Protein AF-A0A9Q5F214-F1 (afdb_monomer)

Organism: Rhodococcus hoagii (NCBI:txid43767)

Mean predicted aligned error: 9.35 Å

Solvent-accessible surface area (backbone atoms only — not comparable to full-atom values): 10551 Å² total; per-residue (Å²): 143,78,84,83,79,77,79,77,80,77,78,76,91,77,76,81,80,79,71,82,76,80,67,42,79,47,77,37,57,41,80,50,64,66,48,72,49,77,41,58,62,77,42,97,74,20,36,33,37,41,36,48,85,52,36,35,41,34,26,58,40,12,58,19,35,40,36,54,39,32,49,57,42,64,41,58,79,42,48,70,79,35,37,63,68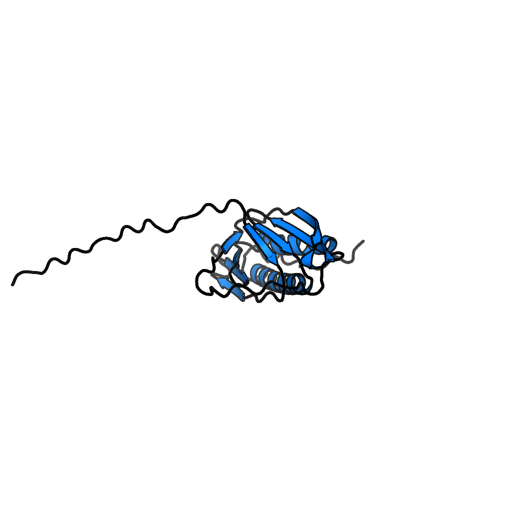,49,89,69,79,79,77,75,85,67,84,86,74,74,78,70,47,78,44,75,35,79,55,59,58,65,68,49,73,44,69,48,72,47,78,33,80,92,74,73,41,76,48,32,30,26,36,41,38,40,82,58,38,31,38,38,36,38,14,47,43,10,46,54,33,42,52,53,46,38,51,50,44,30,54,49,22,28,73,27,28,87,58,3,81,82,44,63,71,63,65,73,58,75,74,95,75,130

Secondary structure (DSSP, 8-state):
---------------------S-EEEEE-S---EEEEEESTTSTT-EEEEEETTEEEEESSHHHHHHHHHHHHHHGGGGTT-BSS--PPPPPS-TT--PPEEEEE-S---EEEEEEEEEETTTTEEEEEEEEEETTEEEEE-BHHHHHHHHHHHHHHHHHHHHHSTTGGGG-S-TTS--S--

Radius of gyration: 20.83 Å; Cα contacts (8 Å, |Δi|>4): 333; chains: 1; bounding box: 57×76×46 Å

pLDDT: mean 83.38, std 20.32, range [32.59, 98.31]

Nearest PDB structures (foldseek):
  4mws-assembly1_B  TM=4.593E-01  e=9.218E-01  Homo sapiens
  1ivy-assembly1_B  TM=4.677E-01  e=1.494E+00  Homo sapiens
  6vhh-assembly1_A  TM=2.994E-01  e=3.509E-01  Homo sapiens
  7bam-assembly1_B  TM=2.328E-01  e=3.083E+00  Homo sapiens
  8dqx-assembly1_E  TM=3.381E-01  e=7.178E+00  Saccharomyces cerevisiae

Structure (mmCIF, N/CA/C/O backbone):
data_AF-A0A9Q5F214-F1
#
_entry.id   AF-A0A9Q5F214-F1
#
loop_
_atom_site.group_PDB
_atom_site.id
_atom_site.type_symbol
_atom_site.label_atom_id
_atom_site.label_alt_id
_atom_site.label_comp_id
_atom_site.label_asym_id
_atom_site.label_entity_id
_atom_site.label_seq_id
_atom_site.pdbx_PDB_ins_code
_atom_site.Cartn_x
_atom_site.Cartn_y
_atom_site.Cartn_z
_atom_site.occupancy
_atom_site.B_iso_or_equiv
_atom_site.auth_seq_id
_atom_site.auth_comp_id
_atom_site.auth_asym_id
_atom_site.auth_atom_id
_atom_site.pdbx_PDB_model_num
ATOM 1 N N . MET A 1 1 ? -39.202 52.346 -4.986 1.00 43.00 1 MET A N 1
ATOM 2 C CA . MET A 1 1 ? -38.926 51.276 -4.012 1.00 43.00 1 MET A CA 1
ATOM 3 C C . MET A 1 1 ? -39.510 50.021 -4.618 1.00 43.00 1 MET A C 1
ATOM 5 O O . MET A 1 1 ? -40.712 49.830 -4.532 1.00 43.00 1 MET A O 1
ATOM 9 N N . ASP A 1 2 ? -38.688 49.303 -5.377 1.00 35.75 2 ASP A N 1
ATOM 10 C CA . ASP A 1 2 ? -39.079 48.112 -6.130 1.00 35.75 2 ASP A CA 1
ATOM 11 C C . ASP A 1 2 ? -37.864 47.173 -6.113 1.00 35.75 2 ASP A C 1
ATOM 13 O O . ASP A 1 2 ? -36.759 47.577 -6.489 1.00 35.75 2 ASP A O 1
ATOM 17 N N . GLU A 1 3 ? -38.029 46.002 -5.503 1.00 36.97 3 GLU A N 1
ATOM 18 C CA . GLU A 1 3 ? -36.957 45.059 -5.184 1.00 36.97 3 GLU A CA 1
ATOM 19 C C . GLU A 1 3 ? -36.461 44.350 -6.448 1.00 36.97 3 GLU A C 1
ATOM 21 O O . GLU A 1 3 ? -37.201 43.658 -7.148 1.00 36.97 3 GLU A O 1
ATOM 26 N N . ALA A 1 4 ? -35.159 44.475 -6.713 1.00 41.12 4 ALA A N 1
ATOM 27 C CA . ALA A 1 4 ? -34.471 43.741 -7.761 1.00 41.12 4 ALA A CA 1
ATOM 28 C C . ALA A 1 4 ? -34.495 42.231 -7.465 1.00 41.12 4 ALA A C 1
ATOM 30 O O . ALA A 1 4 ? -33.708 41.702 -6.674 1.00 41.12 4 ALA A O 1
ATOM 31 N N . ARG A 1 5 ? -35.397 41.516 -8.141 1.00 37.44 5 ARG A N 1
ATOM 32 C CA . ARG A 1 5 ? -35.467 40.054 -8.146 1.00 37.44 5 ARG A CA 1
ATOM 33 C C . ARG A 1 5 ? -34.243 39.492 -8.874 1.00 37.44 5 ARG A C 1
ATOM 35 O O . ARG A 1 5 ? -34.235 39.343 -10.091 1.00 37.44 5 ARG A O 1
ATOM 42 N N . THR A 1 6 ? -33.195 39.182 -8.114 1.00 41.16 6 THR A N 1
ATOM 43 C CA . THR A 1 6 ? -32.031 38.427 -8.596 1.00 41.16 6 THR A CA 1
ATOM 44 C C . THR A 1 6 ? -32.480 37.026 -9.010 1.00 41.16 6 THR A C 1
ATOM 46 O O . THR A 1 6 ? -32.733 36.161 -8.169 1.00 41.16 6 THR A O 1
ATOM 49 N N . THR A 1 7 ? -32.578 36.786 -10.315 1.00 37.75 7 THR A N 1
ATOM 50 C CA . THR A 1 7 ? -32.736 35.444 -10.880 1.00 37.75 7 THR A CA 1
ATOM 51 C C . THR A 1 7 ? -31.447 34.664 -10.629 1.00 37.75 7 THR A C 1
ATOM 53 O O . THR A 1 7 ? -30.469 34.788 -11.361 1.00 37.75 7 THR A O 1
ATOM 56 N N . ARG A 1 8 ? -31.421 33.865 -9.557 1.00 33.59 8 ARG A N 1
ATOM 57 C CA . ARG A 1 8 ? -30.39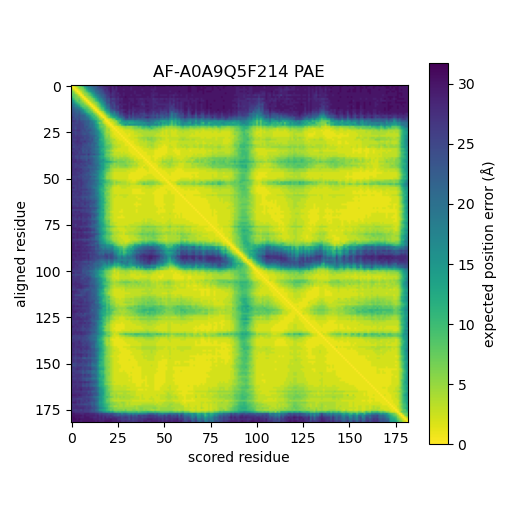4 32.838 -9.350 1.00 33.59 8 ARG A CA 1
ATOM 58 C C . ARG A 1 8 ? -30.612 31.747 -10.396 1.00 33.59 8 ARG A C 1
ATOM 60 O O . ARG A 1 8 ? -31.482 30.896 -10.227 1.00 33.59 8 ARG A O 1
ATOM 67 N N . THR A 1 9 ? -29.817 31.759 -11.461 1.00 35.31 9 THR A N 1
ATOM 68 C CA . THR A 1 9 ? -29.644 30.586 -12.320 1.00 35.31 9 THR A CA 1
ATOM 69 C C . THR A 1 9 ? -29.059 29.479 -11.453 1.00 35.31 9 THR A C 1
ATOM 71 O O . THR A 1 9 ? -27.897 29.527 -11.050 1.00 35.31 9 THR A O 1
ATOM 74 N N . ARG A 1 10 ? -29.902 28.513 -11.089 1.00 32.59 10 ARG A N 1
ATOM 75 C CA . ARG A 1 10 ? -29.489 27.275 -10.438 1.00 32.59 10 ARG A CA 1
ATOM 76 C C . ARG A 1 10 ? -28.636 26.535 -11.466 1.00 32.59 10 ARG A C 1
ATOM 78 O O . ARG A 1 10 ? -29.163 26.025 -12.446 1.00 32.59 10 ARG A O 1
ATOM 85 N N . ALA A 1 11 ? -27.318 26.566 -11.296 1.00 39.12 11 ALA A N 1
ATOM 86 C CA . ALA A 1 11 ? -26.448 25.637 -11.994 1.00 39.12 11 ALA A CA 1
ATOM 87 C C . ALA A 1 11 ? -26.813 24.248 -11.467 1.00 39.12 11 ALA A C 1
ATOM 89 O O . ALA A 1 11 ? -26.468 23.895 -10.337 1.00 39.12 11 ALA A O 1
ATOM 90 N N . ASP A 1 12 ? -27.607 23.518 -12.244 1.00 36.72 12 ASP A N 1
ATOM 91 C CA . ASP A 1 12 ? -27.860 22.109 -12.011 1.00 36.72 12 ASP A CA 1
ATOM 92 C C . ASP A 1 12 ? -26.505 21.397 -11.971 1.00 36.72 12 ASP A C 1
ATOM 94 O O . ASP A 1 12 ? -25.779 21.300 -12.959 1.00 36.72 12 ASP A O 1
ATOM 98 N N . LEU A 1 13 ? -26.147 20.960 -10.764 1.00 41.34 13 LEU A N 1
ATOM 99 C CA . LEU A 1 13 ? -25.000 20.124 -10.437 1.00 41.34 13 LEU A CA 1
ATOM 100 C C . LEU A 1 13 ? -25.204 18.733 -11.051 1.00 41.34 13 LEU A C 1
ATOM 102 O O . LEU A 1 13 ? -25.453 17.761 -10.346 1.00 41.34 13 LEU A O 1
ATOM 106 N N . ILE A 1 14 ? -25.108 18.626 -12.372 1.00 45.62 14 ILE A N 1
ATOM 107 C CA . ILE A 1 14 ? -24.978 17.347 -13.067 1.00 45.62 14 ILE A CA 1
ATOM 108 C C . ILE A 1 14 ? -23.778 17.474 -13.994 1.00 45.62 14 ILE A C 1
ATOM 110 O O . ILE A 1 14 ? -23.861 18.002 -15.097 1.00 45.62 14 ILE A O 1
ATOM 114 N N . GLY A 1 15 ? -22.630 17.022 -13.497 1.00 38.88 15 GLY A N 1
ATOM 115 C CA . GLY A 1 15 ? -21.389 17.075 -14.258 1.00 38.88 15 GLY A CA 1
ATOM 116 C C . GLY A 1 15 ? -20.152 16.510 -13.571 1.00 38.88 15 GLY A C 1
ATOM 117 O O . GLY A 1 15 ? -19.073 16.622 -14.135 1.00 38.88 15 GLY A O 1
ATOM 118 N N . HIS A 1 16 ? -20.256 15.871 -12.401 1.00 46.47 16 HIS A N 1
ATOM 119 C CA . HIS A 1 16 ? -19.227 14.900 -12.034 1.00 46.47 16 HIS A CA 1
ATOM 120 C C . HIS A 1 16 ? -19.575 13.634 -12.797 1.00 46.47 16 HIS A C 1
ATOM 122 O O . HIS A 1 16 ? -20.442 12.870 -12.375 1.00 46.47 16 HIS A O 1
ATOM 128 N N . GLN A 1 17 ? -18.959 13.448 -13.963 1.00 37.34 17 GLN A N 1
ATOM 129 C CA . GLN A 1 17 ? -18.961 12.146 -14.605 1.00 37.34 17 GLN A CA 1
ATOM 130 C C . GLN A 1 17 ? -18.344 11.161 -13.608 1.00 37.34 17 GLN A C 1
ATOM 132 O O . GLN A 1 17 ? -17.128 11.092 -13.451 1.00 37.34 17 GLN A O 1
ATOM 137 N N . SER A 1 18 ? -19.194 10.425 -12.893 1.00 50.41 18 SER A N 1
ATOM 138 C CA . SER A 1 18 ? -18.790 9.201 -12.221 1.00 50.41 18 SER A CA 1
ATOM 139 C C . SER A 1 18 ? -18.508 8.205 -13.336 1.00 50.41 18 SER A C 1
ATOM 141 O O . SER A 1 18 ? -19.381 7.468 -13.789 1.00 50.41 18 SER A O 1
ATOM 143 N N . GLY A 1 19 ? -17.297 8.279 -13.883 1.00 51.84 19 GLY A N 1
ATOM 144 C CA . GLY A 1 19 ? -16.785 7.215 -14.720 1.00 51.84 19 GLY A CA 1
ATOM 145 C C . GLY A 1 19 ? -16.748 5.955 -13.867 1.00 51.84 19 GLY A C 1
ATOM 146 O O . GLY A 1 19 ? -16.148 5.951 -12.791 1.00 51.84 19 GLY A O 1
ATOM 147 N N . ILE A 1 20 ? -17.402 4.891 -14.323 1.00 58.94 20 ILE A N 1
ATOM 148 C CA . ILE A 1 20 ? -17.217 3.580 -13.709 1.00 58.94 20 ILE A CA 1
ATOM 149 C C . ILE A 1 20 ? -15.831 3.111 -14.137 1.00 58.94 20 ILE A C 1
ATOM 151 O O . ILE A 1 20 ? -15.618 2.729 -15.286 1.00 58.94 20 ILE A O 1
ATOM 155 N N . VAL A 1 21 ? -14.871 3.165 -13.218 1.00 60.53 21 VAL A N 1
ATOM 156 C CA . VAL A 1 21 ? -13.546 2.599 -13.455 1.00 60.53 21 VAL A CA 1
ATOM 157 C C . VAL A 1 21 ? -13.638 1.093 -13.250 1.00 60.53 21 VAL A C 1
ATOM 159 O O . VAL A 1 21 ? -13.680 0.608 -12.123 1.00 60.53 21 VAL A O 1
ATOM 162 N N . THR A 1 22 ? -13.709 0.344 -14.350 1.00 66.88 22 THR A N 1
ATOM 163 C CA . THR A 1 22 ? -13.771 -1.125 -14.307 1.00 66.88 22 THR A CA 1
ATOM 164 C C . THR A 1 22 ? -12.436 -1.737 -13.883 1.00 66.88 22 THR A C 1
ATOM 166 O O . THR A 1 22 ? -12.411 -2.807 -13.281 1.00 66.88 22 THR A O 1
ATOM 169 N N . HIS A 1 23 ? -11.321 -1.067 -14.196 1.00 79.56 23 HIS A N 1
ATOM 170 C CA . HIS A 1 23 ? -9.984 -1.546 -13.872 1.00 79.56 23 HIS A CA 1
ATOM 171 C C . HIS A 1 23 ? -8.962 -0.406 -13.837 1.00 79.56 23 HIS A C 1
ATOM 173 O O . HIS A 1 23 ? -8.881 0.385 -14.775 1.00 79.56 23 HIS A O 1
ATOM 179 N N . THR A 1 24 ? -8.135 -0.380 -12.794 1.00 86.19 24 THR A N 1
ATOM 180 C CA . THR A 1 24 ? -7.020 0.563 -12.649 1.00 86.19 24 THR A CA 1
ATOM 181 C C . THR A 1 24 ? -5.711 -0.198 -12.530 1.00 86.19 24 THR A C 1
ATOM 183 O O . THR A 1 24 ? -5.603 -1.121 -11.728 1.00 86.19 24 THR A O 1
ATOM 186 N N . THR A 1 25 ? -4.675 0.222 -13.256 1.00 89.31 25 THR A N 1
ATOM 187 C CA . THR A 1 25 ? -3.303 -0.230 -12.991 1.00 89.31 25 THR A CA 1
ATOM 188 C C . THR A 1 25 ? -2.512 0.887 -12.319 1.00 89.31 25 THR A C 1
ATOM 190 O O . THR A 1 25 ? -2.321 1.949 -12.905 1.00 89.31 25 THR A O 1
ATOM 193 N N . ALA A 1 26 ? -2.041 0.643 -11.097 1.00 90.44 26 ALA A N 1
ATOM 194 C CA . ALA A 1 26 ? -1.136 1.526 -10.372 1.00 90.44 26 ALA A CA 1
ATOM 195 C C . ALA A 1 26 ? 0.299 1.007 -10.521 1.00 90.44 26 ALA A C 1
ATOM 197 O O . ALA A 1 26 ? 0.597 -0.126 -10.144 1.00 90.44 26 ALA A O 1
ATOM 198 N N . VAL A 1 27 ? 1.191 1.818 -11.088 1.00 91.75 27 VAL A N 1
ATOM 199 C CA . VAL A 1 27 ? 2.606 1.453 -11.247 1.00 91.75 27 VAL A CA 1
ATOM 200 C C . VAL A 1 27 ? 3.382 1.893 -10.009 1.00 91.75 27 VAL A C 1
ATOM 202 O O . VAL A 1 27 ? 3.326 3.057 -9.621 1.00 91.75 27 VAL A O 1
ATOM 205 N N . VAL A 1 28 ? 4.110 0.959 -9.401 1.00 92.19 28 VAL A N 1
ATOM 206 C CA . VAL A 1 28 ? 4.960 1.173 -8.227 1.00 92.19 28 VAL A CA 1
ATOM 207 C C . VAL A 1 28 ? 6.410 1.214 -8.688 1.00 92.19 28 VAL A C 1
ATOM 209 O O . VAL A 1 28 ? 6.968 0.191 -9.098 1.00 92.19 28 VAL A O 1
ATOM 212 N N . ALA A 1 29 ? 6.989 2.410 -8.642 1.00 91.62 29 ALA A N 1
ATOM 213 C CA . ALA A 1 29 ? 8.308 2.709 -9.179 1.00 91.62 29 ALA A CA 1
ATOM 214 C C . ALA A 1 29 ? 8.895 3.960 -8.522 1.00 91.62 29 ALA A C 1
ATOM 216 O O . ALA A 1 29 ? 8.173 4.937 -8.305 1.00 91.62 29 ALA A O 1
ATOM 217 N N . GLY A 1 30 ? 10.195 3.944 -8.238 1.00 90.50 30 GLY A N 1
ATOM 218 C CA . GLY A 1 30 ? 10.863 5.005 -7.487 1.00 90.50 30 GLY A CA 1
ATOM 219 C C . GLY A 1 30 ? 10.351 5.131 -6.049 1.00 90.50 30 GLY A C 1
ATOM 220 O O . GLY A 1 30 ? 9.458 4.406 -5.616 1.00 90.50 30 GLY A O 1
ATOM 221 N N . GLU A 1 31 ? 10.930 6.043 -5.271 1.00 91.88 31 GLU A N 1
ATOM 222 C CA . GLU A 1 31 ? 10.562 6.206 -3.861 1.00 91.88 31 GLU A CA 1
ATOM 223 C C . GLU A 1 31 ? 9.080 6.586 -3.702 1.00 91.88 31 GLU A C 1
ATOM 225 O O . GLU A 1 31 ? 8.612 7.594 -4.232 1.00 91.88 31 GLU A O 1
ATOM 230 N N . GLN A 1 32 ? 8.346 5.790 -2.925 1.00 91.50 32 GLN A N 1
ATOM 231 C CA . GLN A 1 32 ? 6.95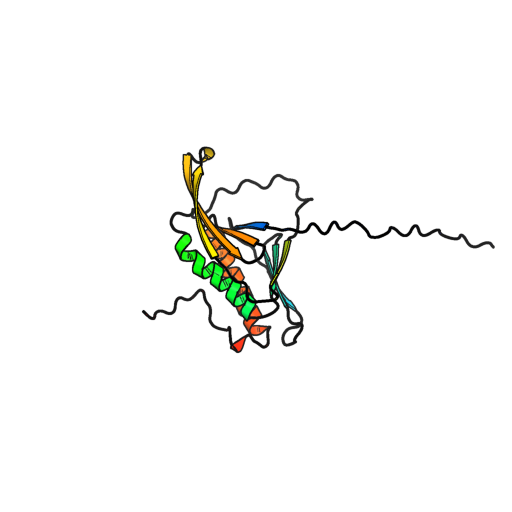9 6.066 -2.576 1.00 91.50 32 GLN A CA 1
ATOM 232 C C . GLN A 1 32 ? 6.903 6.926 -1.315 1.00 91.50 32 GLN A C 1
ATOM 234 O O . GLN A 1 32 ? 7.229 6.468 -0.218 1.00 91.50 32 GLN A O 1
ATOM 239 N N . ARG A 1 33 ? 6.456 8.175 -1.462 1.00 90.31 33 ARG A N 1
ATOM 240 C CA . ARG A 1 33 ? 6.207 9.075 -0.331 1.00 90.31 33 ARG A CA 1
ATOM 241 C C . ARG A 1 33 ? 4.771 8.925 0.131 1.00 90.31 33 ARG A C 1
ATOM 243 O O . ARG A 1 33 ? 3.840 9.155 -0.639 1.00 90.31 33 ARG A O 1
ATOM 250 N N . ALA A 1 34 ? 4.630 8.523 1.386 1.00 93.38 34 ALA A N 1
ATOM 251 C CA . ALA A 1 34 ? 3.361 8.165 1.979 1.00 93.38 34 ALA A CA 1
ATOM 252 C C . ALA A 1 34 ? 2.992 9.081 3.141 1.00 93.38 34 ALA A C 1
ATOM 254 O O . ALA A 1 34 ? 3.831 9.372 3.994 1.00 93.38 34 ALA A O 1
ATOM 255 N N . GLU A 1 35 ? 1.717 9.437 3.221 1.00 96.38 35 GLU A N 1
ATOM 256 C CA . GLU A 1 35 ? 1.108 10.011 4.417 1.00 96.38 35 GLU A CA 1
ATOM 257 C C . GLU A 1 35 ? 0.096 9.019 4.989 1.00 96.38 35 GLU A C 1
ATOM 259 O O . GLU A 1 35 ? -0.661 8.400 4.242 1.00 96.38 35 GLU A O 1
ATOM 264 N N . VAL A 1 36 ? 0.091 8.850 6.313 1.00 97.44 36 VAL A N 1
ATOM 265 C CA . VAL A 1 36 ? -0.875 7.998 7.013 1.00 97.44 36 VAL A CA 1
ATOM 266 C C . VAL A 1 36 ? -1.647 8.849 8.009 1.00 97.44 36 VAL A C 1
ATOM 268 O O . VAL A 1 36 ? -1.055 9.412 8.926 1.00 97.44 36 VAL A O 1
ATOM 271 N N . ALA A 1 37 ? -2.967 8.884 7.860 1.00 97.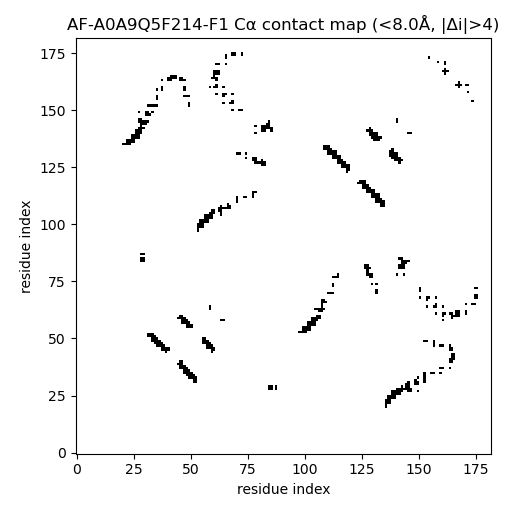38 37 ALA A N 1
ATOM 272 C CA . ALA A 1 37 ? -3.877 9.587 8.755 1.00 97.38 37 ALA A CA 1
ATOM 273 C C . ALA A 1 37 ? -4.901 8.616 9.352 1.00 97.38 37 ALA A C 1
ATOM 275 O O . ALA A 1 37 ? -5.343 7.677 8.690 1.00 97.38 37 ALA A O 1
ATOM 276 N N . ALA A 1 38 ? -5.290 8.844 10.605 1.00 97.00 38 ALA A N 1
ATOM 277 C CA . ALA A 1 38 ? -6.352 8.104 11.273 1.00 97.00 38 ALA A CA 1
ATOM 278 C C . ALA A 1 38 ? -7.433 9.073 11.755 1.00 97.00 38 ALA A C 1
ATOM 280 O O . ALA A 1 38 ? -7.132 10.114 12.335 1.00 97.00 38 ALA A O 1
ATOM 281 N N . HIS A 1 39 ? -8.692 8.714 11.532 1.00 95.94 39 HIS A N 1
ATOM 282 C CA . HIS A 1 39 ? -9.859 9.518 11.877 1.00 95.94 39 HIS A CA 1
ATOM 283 C C . HIS A 1 39 ? -10.832 8.692 12.712 1.00 95.94 39 HIS A C 1
ATOM 285 O O . HIS A 1 39 ? -10.936 7.482 12.515 1.00 95.94 39 HIS A O 1
ATOM 291 N N . TYR A 1 40 ? -11.547 9.354 13.628 1.00 94.94 40 TYR A N 1
ATOM 292 C CA . TYR A 1 40 ? -12.562 8.737 14.497 1.00 94.94 40 TYR A CA 1
ATOM 293 C C . TYR A 1 40 ? -12.058 7.478 15.232 1.00 94.94 40 TYR A C 1
ATOM 295 O O . TYR A 1 40 ? -12.782 6.494 15.382 1.00 94.94 40 TYR A O 1
ATOM 303 N N . VAL A 1 41 ? -10.789 7.500 15.653 1.00 94.00 41 VAL A N 1
ATOM 304 C CA . VAL A 1 41 ? -10.089 6.384 16.310 1.00 94.00 41 VAL A CA 1
ATOM 305 C C . VAL A 1 41 ? -10.881 5.857 17.510 1.00 94.00 41 VAL A C 1
ATOM 307 O O . VAL A 1 41 ? -11.413 6.639 18.294 1.00 94.00 41 VAL A O 1
ATOM 310 N N . GLY A 1 42 ? -10.946 4.530 17.655 1.00 88.56 42 GLY A N 1
ATOM 311 C CA . GLY A 1 42 ? -11.646 3.873 18.762 1.00 88.56 42 GLY A CA 1
ATOM 312 C C . GLY A 1 42 ? -13.172 3.836 18.627 1.00 88.56 42 GLY A C 1
ATOM 313 O O . GLY A 1 42 ? -13.846 3.390 19.551 1.00 88.56 42 GLY A O 1
ATOM 314 N N . THR A 1 43 ? -13.724 4.277 17.493 1.00 91.81 43 THR A N 1
ATOM 315 C CA . THR A 1 43 ? -15.166 4.230 17.199 1.00 91.81 43 THR A CA 1
ATOM 316 C C . THR A 1 43 ? -15.473 3.263 16.053 1.00 91.81 43 THR A C 1
ATOM 318 O O . THR A 1 43 ? -14.587 2.882 15.289 1.00 91.81 43 THR A O 1
ATOM 321 N N . GLU A 1 44 ? -16.747 2.913 15.863 1.00 88.94 44 GLU A N 1
ATOM 322 C CA . GLU A 1 44 ? -17.206 2.125 14.702 1.00 88.94 44 GLU A CA 1
ATOM 323 C C . GLU A 1 44 ? -17.034 2.868 13.361 1.00 88.94 44 GLU A C 1
ATOM 325 O O . GLU A 1 44 ? -17.012 2.268 12.284 1.00 88.94 44 GLU A O 1
ATOM 330 N N . GLN A 1 45 ? -16.874 4.193 13.413 1.00 91.94 45 GLN A N 1
ATOM 331 C CA . GLN A 1 45 ? -16.637 5.046 12.250 1.00 91.94 45 GLN A CA 1
ATOM 332 C C . GLN A 1 45 ? -15.149 5.280 11.979 1.00 91.94 45 GLN A C 1
ATOM 334 O O . GLN A 1 45 ? -14.822 6.058 11.083 1.00 91.94 45 GLN A O 1
ATOM 339 N N . ALA A 1 46 ? -14.250 4.615 12.716 1.00 94.69 46 ALA A N 1
ATOM 340 C CA . ALA A 1 46 ? -12.812 4.747 12.527 1.00 94.69 46 ALA A CA 1
ATOM 341 C C . ALA A 1 46 ? -12.425 4.543 11.056 1.00 94.69 46 ALA A C 1
ATOM 343 O O . ALA A 1 46 ? -12.997 3.702 10.359 1.00 94.69 46 ALA A O 1
ATOM 344 N N . ARG A 1 47 ? -11.458 5.317 10.565 1.00 97.06 47 ARG A N 1
ATOM 345 C CA . ARG A 1 47 ? -10.879 5.171 9.223 1.00 97.06 47 ARG A CA 1
ATOM 346 C C . ARG A 1 47 ? -9.383 5.428 9.296 1.00 97.06 47 ARG A C 1
ATOM 348 O O . ARG A 1 47 ? -8.953 6.345 9.991 1.00 97.06 47 ARG A O 1
ATOM 355 N N . VAL A 1 48 ? -8.604 4.655 8.550 1.00 98.12 48 VAL A N 1
ATOM 356 C CA . VAL A 1 48 ? -7.171 4.909 8.354 1.00 98.12 48 VAL A CA 1
ATOM 357 C C . VAL A 1 48 ? -6.934 5.113 6.872 1.00 98.12 48 VAL A C 1
ATOM 359 O O . VAL A 1 48 ? -7.295 4.249 6.081 1.00 98.12 48 VAL A O 1
ATOM 362 N N . THR A 1 49 ? -6.340 6.237 6.495 1.00 97.94 49 THR A N 1
ATOM 363 C CA . THR A 1 49 ? -6.045 6.577 5.103 1.00 97.94 49 THR A CA 1
ATOM 364 C C . THR A 1 49 ? -4.540 6.577 4.881 1.00 97.94 49 THR A C 1
ATOM 366 O O . THR A 1 49 ? -3.803 7.201 5.639 1.00 97.94 49 THR A O 1
ATOM 369 N N . LEU A 1 50 ? -4.094 5.875 3.842 1.00 97.31 50 LEU A N 1
ATOM 370 C CA . LEU A 1 50 ? -2.738 5.899 3.307 1.00 97.31 50 LEU A CA 1
ATOM 371 C C . LEU A 1 50 ? -2.758 6.630 1.961 1.00 97.31 50 LEU A C 1
ATOM 373 O O . LEU A 1 50 ? -3.376 6.150 1.012 1.00 97.31 50 LEU A O 1
ATOM 377 N N . THR A 1 51 ? -2.062 7.756 1.870 1.00 95.19 51 THR A N 1
ATOM 378 C CA . THR A 1 51 ? -1.955 8.568 0.651 1.00 95.19 51 THR A CA 1
ATOM 379 C C . THR A 1 51 ? -0.584 8.376 0.014 1.00 95.19 51 THR A C 1
ATOM 381 O O . THR A 1 51 ? 0.430 8.579 0.672 1.00 95.19 51 THR A O 1
ATOM 384 N N . LEU A 1 52 ? -0.556 8.001 -1.265 1.00 89.94 52 LEU A N 1
ATOM 385 C CA . LEU A 1 52 ? 0.617 7.761 -2.107 1.00 89.94 52 LEU A CA 1
ATOM 386 C C . LEU A 1 52 ? 0.517 8.642 -3.359 1.00 89.94 52 LEU A C 1
ATOM 388 O O . LEU A 1 52 ? -0.077 8.249 -4.366 1.00 89.94 52 LEU A O 1
ATOM 392 N N . GLY A 1 53 ? 1.057 9.860 -3.302 1.00 84.88 53 GLY A N 1
ATOM 393 C CA . GLY A 1 53 ? 0.921 10.823 -4.399 1.00 84.88 53 GLY A CA 1
ATOM 394 C C . GLY A 1 53 ? -0.551 11.100 -4.740 1.00 84.88 53 GLY A C 1
ATOM 395 O O . GLY A 1 53 ? -1.241 11.774 -3.984 1.00 84.88 53 GLY A O 1
ATOM 396 N N . PHE A 1 54 ? -1.032 10.573 -5.872 1.00 81.38 54 PHE A N 1
ATOM 397 C CA . PHE A 1 54 ? -2.410 10.759 -6.365 1.00 81.38 54 PHE A CA 1
ATOM 398 C C . PHE A 1 54 ? -3.349 9.599 -6.032 1.00 81.38 54 PHE A C 1
ATOM 400 O O . PHE A 1 54 ? -4.479 9.568 -6.514 1.00 81.38 54 PHE A O 1
ATOM 407 N N . LEU A 1 55 ? -2.899 8.627 -5.243 1.00 88.12 55 LEU A N 1
ATOM 408 C CA . LEU A 1 55 ? -3.719 7.501 -4.829 1.00 88.12 55 LEU A CA 1
ATOM 409 C C . LEU A 1 55 ? -3.912 7.516 -3.315 1.00 88.12 55 LEU A C 1
ATOM 411 O O . LEU A 1 55 ? -2.946 7.554 -2.563 1.00 88.12 55 LEU A O 1
ATOM 415 N N . ALA A 1 56 ? -5.160 7.454 -2.869 1.00 92.44 56 ALA A N 1
ATOM 416 C CA . ALA A 1 56 ? -5.517 7.312 -1.466 1.00 92.44 56 ALA A CA 1
ATOM 417 C C . ALA A 1 56 ? -6.169 5.946 -1.240 1.00 92.44 56 ALA A C 1
ATOM 419 O O . ALA A 1 56 ? -7.073 5.551 -1.974 1.00 92.44 56 ALA A O 1
ATOM 420 N N . MET A 1 57 ? -5.718 5.222 -0.220 1.00 94.69 57 MET A N 1
ATOM 421 C CA . MET A 1 57 ? -6.345 3.995 0.260 1.00 94.69 57 MET A CA 1
ATOM 422 C C . MET A 1 57 ? -6.922 4.234 1.643 1.00 94.69 57 MET A C 1
ATOM 424 O O . MET A 1 57 ? -6.176 4.496 2.580 1.00 94.69 57 MET A O 1
ATOM 428 N N . THR A 1 58 ? -8.231 4.093 1.786 1.00 97.00 58 THR A N 1
ATOM 429 C CA . THR A 1 58 ? -8.919 4.156 3.071 1.00 97.00 58 THR A CA 1
ATOM 430 C C . THR A 1 58 ? -9.291 2.753 3.526 1.00 97.00 58 THR A C 1
ATOM 432 O O . THR A 1 58 ? -9.967 2.008 2.820 1.00 97.00 58 THR A O 1
ATOM 435 N N . PHE A 1 59 ? -8.865 2.404 4.731 1.00 97.06 59 PHE A N 1
ATOM 436 C CA . PHE A 1 59 ? -9.201 1.169 5.421 1.00 97.06 59 PHE A CA 1
ATOM 437 C C . PHE A 1 59 ? -10.326 1.428 6.423 1.00 97.06 59 PHE A C 1
ATOM 439 O O . PHE A 1 59 ? -10.352 2.470 7.087 1.00 97.06 59 PHE A O 1
ATOM 446 N N . THR A 1 60 ? -11.236 0.466 6.548 1.00 96.31 60 THR A N 1
ATOM 447 C CA . THR A 1 60 ? -12.332 0.467 7.532 1.00 96.31 60 THR A CA 1
ATOM 448 C C . THR A 1 60 ? -12.106 -0.520 8.682 1.00 96.31 60 THR A C 1
ATOM 450 O O . THR A 1 60 ? -12.895 -0.545 9.622 1.00 96.31 60 THR A O 1
ATOM 453 N N . SER A 1 61 ? -11.046 -1.334 8.617 1.00 96.88 61 SER A N 1
ATOM 454 C CA . SER A 1 61 ? -10.694 -2.344 9.623 1.00 96.88 61 SER A CA 1
ATOM 455 C C . SER A 1 61 ? -9.192 -2.647 9.626 1.00 96.88 61 SER A C 1
ATOM 457 O O . SER A 1 61 ? -8.495 -2.430 8.624 1.00 96.88 61 SER A O 1
ATOM 459 N N . ALA A 1 62 ? -8.683 -3.202 10.732 1.00 97.19 62 ALA A N 1
ATOM 460 C CA . ALA A 1 62 ? -7.312 -3.703 10.784 1.00 97.19 62 ALA A CA 1
ATOM 461 C C . ALA A 1 62 ? -7.137 -4.950 9.904 1.00 97.19 62 ALA A C 1
ATOM 463 O O . ALA A 1 62 ? -6.073 -5.127 9.308 1.00 97.19 62 ALA A O 1
ATOM 464 N N . ALA A 1 63 ? -8.189 -5.766 9.758 1.00 97.06 63 ALA A N 1
ATOM 465 C CA . ALA A 1 63 ? -8.223 -6.899 8.834 1.00 97.06 63 ALA A CA 1
ATOM 466 C C . ALA A 1 63 ? -7.906 -6.489 7.386 1.00 97.06 63 ALA A C 1
ATOM 468 O O . ALA A 1 63 ? -7.061 -7.108 6.734 1.00 97.06 63 ALA A O 1
ATOM 469 N N . ALA A 1 64 ? -8.559 -5.430 6.892 1.00 96.56 64 ALA A N 1
ATOM 470 C CA . ALA A 1 64 ? -8.355 -4.930 5.536 1.00 96.56 64 ALA A CA 1
ATOM 471 C C . ALA A 1 64 ? -6.924 -4.417 5.334 1.00 96.56 64 ALA A C 1
ATOM 473 O O . ALA A 1 64 ? -6.252 -4.831 4.390 1.00 96.56 64 ALA A O 1
ATOM 474 N N . ALA A 1 65 ? -6.420 -3.594 6.261 1.00 97.38 65 ALA A N 1
ATOM 475 C CA . ALA A 1 65 ? -5.046 -3.093 6.205 1.00 97.38 65 ALA A CA 1
ATOM 476 C C . ALA A 1 65 ? -4.009 -4.231 6.235 1.00 97.38 65 ALA A C 1
ATOM 478 O O . ALA A 1 65 ? -3.059 -4.225 5.450 1.00 97.38 65 ALA A O 1
ATOM 479 N N . GLN A 1 66 ? -4.213 -5.241 7.092 1.00 97.44 66 GLN A N 1
ATOM 480 C CA . GLN A 1 66 ? -3.344 -6.415 7.149 1.00 97.44 66 GLN A CA 1
ATOM 481 C C . GLN A 1 66 ? -3.345 -7.168 5.818 1.00 97.44 66 GLN A C 1
ATOM 483 O O . GLN A 1 66 ? -2.280 -7.534 5.332 1.00 97.44 66 GLN A O 1
ATOM 488 N N . LYS A 1 67 ? -4.517 -7.405 5.216 1.00 96.44 67 LYS A N 1
ATOM 489 C CA . LYS A 1 67 ? -4.620 -8.171 3.968 1.00 96.44 67 LYS A CA 1
ATOM 490 C C . LYS A 1 67 ? -4.019 -7.454 2.770 1.00 96.44 67 LYS A C 1
ATOM 492 O O . LYS A 1 67 ? -3.398 -8.110 1.936 1.00 96.44 67 LYS A O 1
ATOM 497 N N . VAL A 1 68 ? -4.106 -6.124 2.724 1.00 96.62 68 VAL A N 1
ATOM 498 C CA . VAL A 1 68 ? -3.362 -5.353 1.724 1.00 96.62 68 VAL A CA 1
ATOM 499 C C . VAL A 1 68 ? -1.857 -5.526 1.924 1.00 96.62 68 VAL A C 1
ATOM 501 O O . VAL A 1 68 ? -1.161 -5.888 0.979 1.00 96.62 68 VAL A O 1
ATOM 504 N N . LEU A 1 69 ? -1.345 -5.351 3.146 1.00 97.81 69 LEU A N 1
ATOM 505 C CA . LEU A 1 69 ? 0.080 -5.542 3.433 1.00 97.81 69 LEU A CA 1
ATOM 506 C C . LEU A 1 69 ? 0.559 -6.976 3.128 1.00 97.81 69 LEU A C 1
ATOM 508 O O . LEU A 1 69 ? 1.642 -7.157 2.574 1.00 97.81 69 LEU A O 1
ATOM 512 N N . GLU A 1 70 ? -0.250 -7.984 3.454 1.00 97.25 70 GLU A N 1
ATOM 513 C CA . GLU A 1 70 ? 0.014 -9.400 3.177 1.00 97.25 70 GLU A CA 1
ATOM 514 C C . GLU A 1 70 ? 0.173 -9.669 1.675 1.00 97.25 70 GLU A C 1
ATOM 516 O O . GLU A 1 70 ? 1.113 -10.355 1.280 1.00 97.25 70 GLU A O 1
ATOM 521 N N . ALA A 1 71 ? -0.681 -9.086 0.829 1.00 96.56 71 ALA A N 1
ATOM 522 C CA . ALA A 1 71 ? -0.592 -9.255 -0.619 1.00 96.56 71 ALA A CA 1
ATOM 523 C C . ALA A 1 71 ? 0.748 -8.764 -1.185 1.00 96.56 71 ALA A C 1
ATOM 525 O O . ALA A 1 71 ? 1.390 -9.452 -1.980 1.00 96.56 71 ALA A O 1
ATOM 526 N N . PHE A 1 72 ? 1.206 -7.591 -0.738 1.00 97.06 72 PHE A N 1
ATOM 527 C CA . PHE A 1 72 ? 2.509 -7.067 -1.143 1.00 97.06 72 PHE A CA 1
ATOM 528 C C . PHE A 1 72 ? 3.662 -7.869 -0.537 1.00 97.06 72 PHE A C 1
ATOM 530 O O . PHE A 1 72 ? 4.651 -8.112 -1.223 1.00 97.06 72 PHE A O 1
ATOM 537 N N . ALA A 1 73 ? 3.535 -8.343 0.705 1.00 96.88 73 ALA A N 1
ATOM 538 C CA . ALA A 1 73 ? 4.531 -9.222 1.313 1.00 96.88 73 ALA A CA 1
ATOM 539 C C . ALA A 1 73 ? 4.705 -10.524 0.512 1.00 96.88 73 ALA A C 1
ATOM 541 O O . ALA A 1 73 ? 5.833 -10.944 0.245 1.00 96.88 73 ALA A O 1
ATOM 542 N N . ALA A 1 74 ? 3.598 -11.128 0.077 1.00 95.75 74 ALA A N 1
ATOM 543 C CA . ALA A 1 74 ? 3.594 -12.328 -0.751 1.00 95.75 74 ALA A CA 1
ATOM 544 C C . ALA A 1 74 ? 4.206 -12.078 -2.144 1.00 95.75 74 ALA A C 1
ATOM 546 O O . ALA A 1 74 ? 4.853 -12.966 -2.703 1.00 95.75 74 ALA A O 1
ATOM 547 N N . ALA A 1 75 ? 4.093 -10.856 -2.681 1.00 96.19 75 ALA A N 1
ATOM 548 C CA . ALA A 1 75 ? 4.681 -10.487 -3.969 1.00 96.19 75 ALA A CA 1
ATOM 549 C C . ALA A 1 75 ? 6.217 -10.541 -3.976 1.00 96.19 75 ALA A C 1
ATOM 551 O O . ALA A 1 75 ? 6.808 -10.658 -5.048 1.00 96.19 75 ALA A O 1
ATOM 552 N N . ARG A 1 76 ? 6.872 -10.531 -2.802 1.00 94.50 76 ARG A N 1
ATOM 553 C CA . ARG A 1 76 ? 8.338 -10.559 -2.659 1.00 94.50 76 ARG A CA 1
ATOM 554 C C . ARG A 1 76 ? 9.011 -11.645 -3.500 1.00 94.50 76 ARG A C 1
ATOM 556 O O . ARG A 1 76 ? 10.049 -11.384 -4.101 1.00 94.50 76 ARG A O 1
ATOM 563 N N . ALA A 1 77 ? 8.433 -12.846 -3.553 1.00 91.62 77 ALA A N 1
ATOM 564 C CA . ALA A 1 77 ? 8.997 -13.967 -4.307 1.00 91.62 77 ALA A CA 1
ATOM 565 C C . ALA A 1 77 ? 8.939 -13.755 -5.834 1.00 91.62 77 ALA A C 1
ATOM 567 O O . ALA A 1 77 ? 9.788 -14.263 -6.564 1.00 91.62 77 ALA A O 1
ATOM 568 N N . ALA A 1 78 ? 7.974 -12.971 -6.323 1.00 94.69 78 ALA A N 1
ATOM 569 C CA . ALA A 1 78 ? 7.824 -12.655 -7.741 1.00 94.69 78 ALA A CA 1
ATOM 570 C C . ALA A 1 78 ? 8.788 -11.554 -8.222 1.00 94.69 78 ALA A C 1
ATOM 572 O O . ALA A 1 78 ? 8.911 -11.349 -9.429 1.00 94.69 78 ALA A O 1
ATOM 573 N N . LEU A 1 79 ? 9.508 -10.885 -7.309 1.00 93.88 79 LEU A N 1
ATOM 574 C CA . LEU A 1 79 ? 10.400 -9.764 -7.634 1.00 93.88 79 LEU A CA 1
ATOM 575 C C . LEU A 1 79 ? 11.767 -10.182 -8.194 1.00 93.88 79 LEU A C 1
ATOM 577 O O . LEU A 1 79 ? 12.621 -9.334 -8.438 1.00 93.88 79 LEU A O 1
ATOM 581 N N . MET A 1 80 ? 12.016 -11.477 -8.396 1.00 93.25 80 MET A N 1
ATOM 582 C CA . MET A 1 80 ? 13.294 -11.941 -8.935 1.00 93.25 80 MET A CA 1
ATOM 583 C C . MET A 1 80 ? 13.575 -11.311 -10.310 1.00 93.25 80 MET A C 1
ATOM 585 O O . MET A 1 80 ? 12.763 -11.428 -11.232 1.00 93.25 80 MET A O 1
ATOM 589 N N . GLY A 1 81 ? 14.748 -10.692 -10.463 1.00 91.31 81 GLY A N 1
ATOM 590 C CA . GLY A 1 81 ? 15.194 -10.076 -11.719 1.00 91.31 81 GLY A CA 1
ATOM 591 C C . GLY A 1 81 ? 14.588 -8.702 -12.015 1.00 91.31 81 GLY A C 1
ATOM 592 O O . GLY A 1 81 ? 14.844 -8.162 -13.086 1.00 91.31 81 GLY A O 1
ATOM 593 N N . ILE A 1 82 ? 13.796 -8.146 -11.095 1.00 94.12 82 ILE A N 1
ATOM 594 C CA . ILE A 1 82 ? 13.324 -6.762 -11.179 1.00 94.12 82 ILE A CA 1
ATOM 595 C C . ILE A 1 82 ? 14.501 -5.795 -10.974 1.00 94.12 82 ILE A C 1
ATOM 597 O O . ILE A 1 82 ? 15.484 -6.115 -10.304 1.00 94.12 82 ILE A O 1
ATOM 601 N N . ASP A 1 83 ? 14.407 -4.607 -11.570 1.00 92.44 83 ASP A N 1
ATOM 602 C CA . ASP A 1 83 ? 15.421 -3.568 -11.420 1.00 92.44 83 ASP A CA 1
ATOM 603 C C . ASP A 1 83 ? 15.529 -3.066 -9.976 1.00 92.44 83 ASP A C 1
ATOM 605 O O . ASP A 1 83 ? 14.557 -3.019 -9.223 1.00 92.44 83 ASP A O 1
ATOM 609 N N . ASN A 1 84 ? 16.719 -2.611 -9.581 1.00 93.19 84 ASN A N 1
ATOM 610 C CA . ASN A 1 84 ? 16.854 -1.939 -8.290 1.00 93.19 84 ASN A CA 1
ATOM 611 C C . ASN A 1 84 ? 16.080 -0.608 -8.273 1.00 93.19 84 ASN A C 1
ATOM 613 O O . ASN A 1 84 ? 15.303 -0.351 -7.358 1.00 93.19 84 ASN A O 1
ATOM 617 N N . ALA A 1 85 ? 16.265 0.198 -9.319 1.00 91.62 85 ALA A N 1
ATOM 618 C CA . ALA A 1 85 ? 15.530 1.427 -9.590 1.00 91.62 85 ALA A CA 1
ATOM 619 C C . ALA A 1 85 ? 15.218 1.465 -11.091 1.00 91.62 85 ALA A C 1
ATOM 621 O O . ALA A 1 85 ? 16.140 1.374 -11.906 1.00 91.62 85 ALA A O 1
ATOM 622 N N . ALA A 1 86 ? 13.940 1.550 -11.457 1.00 85.25 86 ALA A N 1
ATOM 623 C CA . ALA A 1 86 ? 13.543 1.561 -12.856 1.00 85.25 86 ALA A CA 1
ATOM 624 C C . ALA A 1 86 ? 13.785 2.954 -13.462 1.00 85.25 86 ALA A C 1
ATOM 626 O O . ALA A 1 86 ? 13.569 3.965 -12.787 1.00 85.25 86 ALA A O 1
ATOM 627 N N . PRO A 1 87 ? 14.186 3.044 -14.741 1.00 75.69 87 PRO A N 1
ATOM 628 C CA . PRO A 1 87 ? 14.166 4.309 -15.460 1.00 75.69 87 PRO A CA 1
ATOM 629 C C . PRO A 1 87 ? 12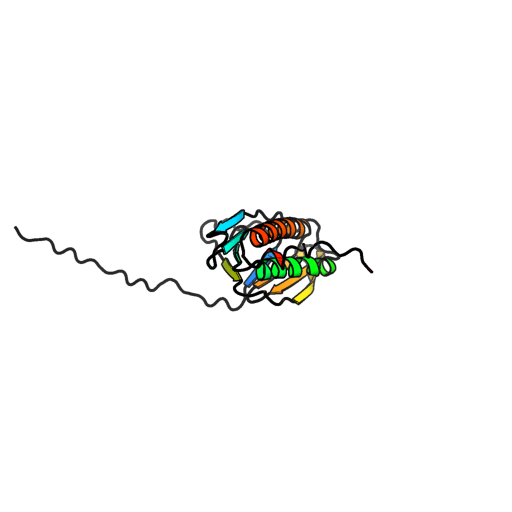.705 4.749 -15.633 1.00 75.69 87 PRO A C 1
ATOM 631 O O . PRO A 1 87 ? 11.973 4.224 -16.475 1.00 75.69 87 PRO A O 1
ATOM 634 N N . LEU A 1 88 ? 12.266 5.677 -14.784 1.00 67.50 88 LEU A N 1
ATOM 635 C CA . LEU A 1 88 ? 10.944 6.284 -14.853 1.00 67.50 88 LEU A CA 1
ATOM 636 C C . LEU A 1 88 ? 10.883 7.235 -16.057 1.00 67.50 88 LEU A C 1
ATOM 638 O O . LEU A 1 88 ? 11.768 8.082 -16.185 1.00 67.50 88 LEU A O 1
ATOM 642 N N . PRO A 1 89 ? 9.862 7.145 -16.928 1.00 57.75 89 PRO A N 1
ATOM 643 C CA . PRO A 1 89 ? 9.600 8.229 -17.861 1.00 57.75 89 PRO A CA 1
ATOM 644 C C . PRO A 1 89 ? 9.317 9.501 -17.055 1.00 57.75 89 PRO A C 1
ATOM 646 O O . PRO A 1 89 ? 8.550 9.459 -16.088 1.00 57.75 89 PRO A O 1
ATOM 649 N N . GLU A 1 90 ? 9.945 10.619 -17.427 1.00 53.94 90 GLU A N 1
ATOM 650 C CA . GLU A 1 90 ? 9.615 11.907 -16.819 1.00 53.94 90 GLU A CA 1
ATOM 651 C C . GLU A 1 90 ? 8.116 12.180 -17.027 1.00 53.94 90 GLU A C 1
ATOM 653 O O . GLU A 1 90 ? 7.613 12.005 -18.142 1.00 53.94 90 GLU A O 1
ATOM 658 N N . PRO A 1 91 ? 7.369 12.552 -15.973 1.00 55.94 91 PRO A N 1
ATOM 659 C CA . PRO A 1 91 ? 5.970 12.892 -16.137 1.00 55.94 91 PRO A CA 1
ATOM 660 C C . PRO A 1 91 ? 5.868 14.123 -17.039 1.00 55.94 91 PRO A C 1
ATOM 662 O O . PRO A 1 91 ? 6.365 15.189 -16.677 1.00 55.94 91 PRO A O 1
ATOM 665 N N . ASP A 1 92 ? 5.208 13.970 -18.189 1.00 49.28 92 ASP A N 1
ATOM 666 C CA . ASP A 1 92 ? 4.912 15.079 -19.094 1.00 49.28 92 ASP A CA 1
ATOM 667 C C . ASP A 1 92 ? 4.206 16.212 -18.322 1.00 49.28 92 ASP A C 1
ATOM 669 O O . ASP A 1 92 ? 3.335 15.983 -17.474 1.00 49.28 92 ASP A O 1
ATOM 673 N N . GLY A 1 93 ? 4.658 17.442 -18.559 1.00 48.50 93 GLY A N 1
ATOM 674 C CA . GLY A 1 93 ? 4.590 18.605 -17.669 1.00 48.50 93 GLY A CA 1
ATOM 675 C C . GLY A 1 93 ? 3.206 19.206 -17.398 1.00 48.50 93 GLY A C 1
ATOM 676 O O . GLY A 1 93 ? 3.123 20.329 -16.898 1.00 48.50 93 GLY A O 1
ATOM 677 N N . ALA A 1 94 ? 2.105 18.505 -17.659 1.00 46.31 94 ALA A N 1
ATOM 678 C CA . ALA A 1 94 ? 0.767 18.983 -17.323 1.00 46.31 94 ALA A CA 1
ATOM 679 C C . ALA A 1 94 ? 0.433 18.688 -15.847 1.00 46.31 94 ALA A C 1
ATOM 681 O O . ALA A 1 94 ? -0.297 17.759 -15.504 1.00 46.31 94 ALA A O 1
ATOM 682 N N . GLN A 1 95 ? 0.956 19.515 -14.938 1.00 49.38 95 GLN A N 1
ATOM 683 C CA . GLN A 1 95 ? 0.698 19.430 -13.489 1.00 49.38 95 GLN A CA 1
ATOM 684 C C . GLN A 1 95 ? -0.790 19.603 -13.107 1.00 49.38 95 GLN A C 1
ATOM 686 O O . GLN A 1 95 ? -1.168 19.310 -11.977 1.00 49.38 95 GLN A O 1
ATOM 691 N N . PHE A 1 96 ? -1.638 20.034 -14.046 1.00 47.84 96 PHE A N 1
ATOM 692 C CA . PHE A 1 96 ? -2.997 20.517 -13.787 1.00 47.84 96 PHE A CA 1
ATOM 693 C C . PHE A 1 96 ? -4.129 19.518 -14.084 1.00 47.84 96 PHE A C 1
ATOM 695 O O . PHE A 1 96 ? -5.288 19.849 -13.861 1.00 47.84 96 PHE A O 1
ATOM 702 N N . ALA A 1 97 ? -3.828 18.296 -14.537 1.00 50.81 97 ALA A N 1
ATOM 703 C CA . ALA A 1 97 ? -4.837 17.264 -14.815 1.00 50.81 97 ALA A CA 1
ATOM 704 C C . ALA A 1 97 ? -4.470 15.910 -14.184 1.00 50.81 97 ALA A C 1
ATOM 706 O O . ALA A 1 97 ? -4.455 14.874 -14.849 1.00 50.81 97 ALA A O 1
ATOM 707 N N . ARG A 1 98 ? -4.112 15.904 -12.894 1.00 60.50 98 ARG A N 1
ATOM 708 C CA . ARG A 1 98 ? -3.791 14.657 -12.187 1.00 60.50 98 ARG A CA 1
ATOM 709 C C . ARG A 1 98 ? -5.047 14.081 -11.542 1.00 60.50 98 ARG A C 1
ATOM 711 O O . ARG A 1 98 ? -5.558 14.622 -10.567 1.00 60.50 98 ARG A O 1
ATOM 718 N N . ASN A 1 99 ? -5.536 12.981 -12.107 1.00 61.16 99 ASN A N 1
ATOM 719 C CA . ASN A 1 99 ? -6.650 12.225 -11.544 1.00 61.16 99 ASN A CA 1
ATOM 720 C C . ASN A 1 99 ? -6.251 11.656 -10.179 1.00 61.16 99 ASN A C 1
ATOM 722 O O . ASN A 1 99 ? -5.256 10.938 -10.075 1.00 61.16 99 ASN A O 1
ATOM 726 N N . VAL A 1 100 ? -7.041 11.966 -9.150 1.00 76.88 100 VAL A N 1
ATOM 727 C CA . VAL A 1 100 ? -6.903 11.356 -7.827 1.00 76.88 100 VAL A CA 1
ATOM 728 C C . VAL A 1 100 ? -7.758 10.096 -7.783 1.00 76.88 100 VAL A C 1
ATOM 730 O O . VAL A 1 100 ? -8.961 10.147 -8.038 1.00 76.88 100 VAL A O 1
ATOM 733 N N . ILE A 1 101 ? -7.141 8.964 -7.457 1.00 84.50 101 ILE A N 1
ATOM 734 C CA . ILE A 1 101 ? -7.834 7.689 -7.262 1.00 84.50 101 ILE A CA 1
ATOM 735 C C . ILE A 1 101 ? -8.024 7.480 -5.762 1.00 84.50 101 ILE A C 1
ATOM 737 O O . ILE A 1 101 ? -7.053 7.446 -5.011 1.00 84.50 101 ILE A O 1
ATOM 741 N N . SER A 1 102 ? -9.270 7.303 -5.330 1.00 88.94 102 SER A N 1
ATOM 742 C CA . SER A 1 102 ? -9.592 6.912 -3.957 1.00 88.94 102 SER A CA 1
ATOM 743 C C . SER A 1 102 ? -10.107 5.478 -3.939 1.00 88.94 102 SER A C 1
ATOM 745 O O . SER A 1 102 ? -11.075 5.145 -4.623 1.00 88.94 102 SER A O 1
ATOM 747 N N . LEU A 1 103 ? -9.443 4.622 -3.168 1.00 90.69 103 LEU A N 1
ATOM 748 C CA . LEU A 1 103 ? -9.808 3.230 -2.949 1.00 90.69 103 LEU A CA 1
ATOM 749 C C . LEU A 1 103 ? -10.261 3.076 -1.504 1.00 90.69 103 LEU A C 1
ATOM 751 O O . LEU A 1 103 ? -9.498 3.345 -0.583 1.00 90.69 103 LEU A O 1
ATOM 755 N N . THR A 1 104 ? -11.489 2.611 -1.295 1.00 93.50 104 THR A N 1
ATOM 756 C CA . THR A 1 104 ? -11.969 2.260 0.046 1.00 93.50 104 THR A CA 1
ATOM 757 C C . THR A 1 104 ? -12.056 0.747 0.175 1.00 93.50 104 THR A C 1
ATOM 759 O O . THR A 1 104 ? -12.846 0.102 -0.511 1.00 93.50 104 THR A O 1
ATOM 762 N N . TRP A 1 105 ? -11.249 0.185 1.069 1.00 93.31 105 TRP A N 1
ATOM 763 C CA . TRP A 1 105 ? -11.258 -1.233 1.410 1.00 93.31 105 TRP A CA 1
ATOM 764 C C . TRP A 1 105 ? -12.258 -1.468 2.536 1.00 93.31 105 TRP A C 1
ATOM 766 O O . TRP A 1 105 ? -11.922 -1.312 3.710 1.00 93.31 105 TRP A O 1
ATOM 776 N N . ILE A 1 106 ? -13.495 -1.787 2.152 1.00 89.00 106 ILE A N 1
ATOM 777 C CA . ILE A 1 106 ? -14.590 -2.091 3.085 1.00 89.00 106 ILE A CA 1
ATOM 778 C C . ILE A 1 106 ? -14.358 -3.453 3.747 1.00 89.00 106 ILE A C 1
ATOM 780 O O . ILE A 1 106 ? -14.518 -3.582 4.959 1.00 89.00 106 ILE A O 1
ATOM 784 N N . ASP A 1 107 ? -13.903 -4.421 2.952 1.00 88.12 107 ASP A N 1
ATOM 785 C CA . ASP A 1 107 ? -13.564 -5.772 3.378 1.00 88.12 107 ASP A CA 1
ATOM 786 C C . ASP A 1 107 ? -12.089 -6.081 3.114 1.00 88.12 107 ASP A C 1
ATOM 788 O O . ASP A 1 107 ? -11.413 -5.426 2.315 1.00 88.12 107 ASP A O 1
ATOM 792 N N . ALA A 1 108 ? -11.599 -7.125 3.779 1.00 88.94 108 ALA A N 1
ATOM 793 C CA . ALA A 1 108 ? -10.312 -7.736 3.484 1.00 88.94 108 ALA A CA 1
ATOM 794 C C . ALA A 1 108 ? -10.271 -8.230 2.025 1.00 88.94 108 ALA A C 1
ATOM 796 O O . ALA A 1 108 ? -11.006 -9.160 1.684 1.00 88.94 108 ALA A O 1
ATOM 797 N N . PRO A 1 109 ? -9.416 -7.659 1.157 1.00 90.69 109 PRO A N 1
ATOM 798 C CA . PRO A 1 109 ? -9.441 -8.021 -0.248 1.00 90.69 109 PRO A CA 1
ATOM 799 C C . PRO A 1 109 ? -8.760 -9.367 -0.504 1.00 90.69 109 PRO A C 1
ATOM 801 O O . PRO A 1 109 ? -7.747 -9.713 0.110 1.00 90.69 109 PRO A O 1
ATOM 804 N N . THR A 1 110 ? -9.288 -10.107 -1.477 1.00 93.50 110 THR A N 1
ATOM 805 C CA . THR A 1 110 ? -8.579 -11.227 -2.103 1.00 93.50 110 THR A CA 1
ATOM 806 C C . THR A 1 110 ? -7.517 -10.699 -3.058 1.00 93.50 110 THR A C 1
ATOM 808 O O . THR A 1 110 ? -7.730 -9.670 -3.706 1.00 93.50 110 THR A O 1
ATOM 811 N N . TYR A 1 111 ? -6.409 -11.423 -3.198 1.00 95.69 111 TYR A N 1
ATOM 812 C CA . TYR A 1 111 ? -5.334 -11.035 -4.102 1.00 95.69 111 TYR A CA 1
ATOM 813 C C . TYR A 1 111 ? -4.763 -12.213 -4.892 1.00 95.69 111 TYR A C 1
ATOM 815 O O . TYR A 1 111 ? -4.850 -13.365 -4.470 1.00 95.69 111 TYR A O 1
ATOM 823 N N . ALA A 1 112 ? -4.146 -11.900 -6.028 1.00 97.12 112 ALA A N 1
ATOM 824 C CA . ALA A 1 112 ? -3.343 -12.825 -6.818 1.00 97.12 112 ALA A CA 1
ATOM 825 C C . ALA A 1 112 ? -2.058 -12.130 -7.278 1.00 97.12 112 ALA A C 1
ATOM 827 O O . ALA A 1 112 ? -2.056 -10.925 -7.524 1.00 97.12 112 ALA A O 1
ATOM 828 N N . ILE A 1 113 ? -0.969 -12.889 -7.398 1.00 97.69 113 ILE A N 1
ATOM 829 C CA . ILE A 1 113 ? 0.335 -12.369 -7.818 1.00 97.69 113 ILE A CA 1
ATOM 830 C C . ILE A 1 113 ? 0.720 -13.026 -9.134 1.00 97.69 113 ILE A C 1
ATOM 832 O O . ILE A 1 113 ? 0.751 -14.252 -9.232 1.00 97.69 113 ILE A O 1
ATOM 836 N N . VAL A 1 114 ? 1.051 -12.209 -10.128 1.00 97.50 114 VAL A N 1
ATOM 837 C CA . VAL A 1 114 ? 1.484 -12.662 -11.449 1.00 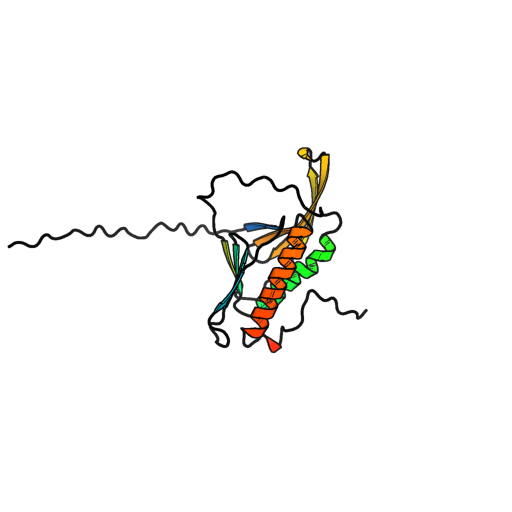97.50 114 VAL A CA 1
ATOM 838 C C . VAL A 1 114 ? 2.843 -12.053 -11.757 1.00 97.50 114 VAL A C 1
ATOM 840 O O . VAL A 1 114 ? 3.014 -10.837 -11.757 1.00 97.50 114 VAL A O 1
ATOM 843 N N . ARG A 1 115 ? 3.837 -12.900 -12.029 1.00 97.12 115 ARG A N 1
ATOM 844 C CA . ARG A 1 115 ? 5.146 -12.441 -12.501 1.00 97.12 115 ARG A CA 1
ATOM 845 C C . ARG A 1 115 ? 5.081 -12.200 -14.003 1.00 97.12 115 ARG A C 1
ATOM 847 O O . ARG A 1 115 ? 4.693 -13.092 -14.753 1.00 97.12 115 ARG A O 1
ATOM 854 N N . GLY A 1 116 ? 5.505 -11.020 -14.432 1.00 95.00 116 GLY A N 1
ATOM 855 C CA . GLY A 1 116 ? 5.566 -10.641 -15.835 1.00 95.00 116 GLY A CA 1
ATOM 856 C C . GLY A 1 116 ? 6.993 -10.370 -16.291 1.00 95.00 116 GLY A C 1
ATOM 857 O O . GLY A 1 116 ? 7.875 -10.024 -15.503 1.00 95.00 116 GLY A O 1
ATOM 858 N N . ASN A 1 117 ? 7.229 -10.563 -17.583 1.00 95.06 117 ASN A N 1
ATOM 859 C CA . ASN A 1 117 ? 8.448 -10.129 -18.244 1.00 95.06 117 ASN A CA 1
ATOM 860 C C . ASN A 1 117 ? 8.176 -9.822 -19.718 1.00 95.06 117 ASN A C 1
ATOM 862 O O . ASN A 1 117 ? 7.210 -10.321 -20.298 1.00 95.06 117 ASN A O 1
ATOM 866 N N . ARG A 1 118 ? 9.012 -8.974 -20.317 1.00 93.19 118 ARG A N 1
ATOM 867 C CA . ARG A 1 118 ? 8.945 -8.624 -21.741 1.00 93.19 118 ARG A CA 1
ATOM 868 C C . ARG A 1 118 ? 10.302 -8.132 -22.216 1.00 93.19 118 ARG A C 1
ATOM 870 O O . ARG A 1 118 ? 10.983 -7.425 -21.480 1.00 93.19 118 ARG A O 1
ATOM 877 N N . TYR A 1 119 ? 10.678 -8.436 -23.454 1.00 91.69 119 TYR A N 1
ATOM 878 C CA . TYR A 1 119 ? 11.817 -7.771 -24.083 1.00 91.69 119 TYR A CA 1
ATOM 879 C C . TYR A 1 119 ? 11.481 -6.303 -24.389 1.00 91.69 119 TYR A C 1
ATOM 881 O O . TYR A 1 119 ? 10.412 -5.995 -24.912 1.00 91.69 119 TYR A O 1
ATOM 889 N N . SER A 1 120 ? 12.367 -5.387 -24.017 1.00 86.81 120 SER A N 1
ATOM 890 C CA . SER A 1 120 ? 12.244 -3.962 -24.307 1.00 86.81 120 SER A CA 1
ATOM 891 C C . SER A 1 120 ? 13.282 -3.581 -25.348 1.00 86.81 120 SER A C 1
ATOM 893 O O . SER A 1 120 ? 14.471 -3.567 -25.036 1.00 86.81 120 SER A O 1
ATOM 895 N N . ASP A 1 121 ? 12.842 -3.221 -26.555 1.00 86.06 121 ASP A N 1
ATOM 896 C CA . ASP A 1 121 ? 13.745 -2.754 -27.615 1.00 86.06 121 ASP A CA 1
ATOM 897 C C . ASP A 1 121 ? 14.468 -1.465 -27.207 1.00 86.06 121 ASP A C 1
ATOM 899 O O . ASP A 1 121 ? 15.668 -1.318 -27.433 1.00 86.06 121 ASP A O 1
ATOM 903 N N . ALA A 1 122 ? 13.759 -0.564 -26.517 1.00 84.75 122 ALA A N 1
ATOM 904 C CA . ALA A 1 122 ? 14.308 0.700 -26.029 1.00 84.75 122 ALA A CA 1
ATOM 905 C C . ALA A 1 122 ? 15.456 0.496 -25.027 1.00 84.75 122 ALA A C 1
ATOM 907 O O . ALA A 1 122 ? 16.440 1.227 -25.056 1.00 84.75 122 ALA A O 1
ATOM 908 N N . GLN A 1 123 ? 15.347 -0.511 -24.155 1.00 83.94 123 GLN A N 1
ATOM 909 C CA . GLN A 1 123 ? 16.386 -0.831 -23.168 1.00 83.94 123 GLN A CA 1
ATOM 910 C C . GLN A 1 123 ? 17.317 -1.969 -23.618 1.00 83.94 123 GLN A C 1
ATOM 912 O O . GLN A 1 123 ? 18.239 -2.322 -22.887 1.00 83.94 123 GLN A O 1
ATOM 917 N N . ARG A 1 124 ? 17.064 -2.563 -24.793 1.00 90.56 124 ARG A N 1
ATOM 918 C CA . ARG A 1 124 ? 17.766 -3.729 -25.359 1.00 90.56 124 ARG A CA 1
ATOM 919 C C . ARG A 1 124 ? 17.930 -4.899 -24.382 1.00 90.56 124 ARG A C 1
ATOM 921 O O . ARG A 1 124 ? 18.949 -5.589 -24.388 1.00 90.56 124 ARG A O 1
ATOM 928 N N . ARG A 1 125 ? 16.933 -5.131 -23.525 1.00 90.62 125 ARG A N 1
ATOM 929 C CA . ARG A 1 125 ? 16.956 -6.181 -22.493 1.00 90.62 125 ARG A CA 1
ATOM 930 C C . ARG A 1 125 ? 15.555 -6.634 -22.101 1.00 90.62 125 ARG A C 1
ATOM 932 O O . ARG A 1 125 ? 14.578 -5.921 -22.330 1.00 90.62 125 ARG A O 1
ATOM 939 N N . THR A 1 126 ? 15.465 -7.790 -21.449 1.00 92.12 126 THR A N 1
ATOM 940 C CA . THR A 1 126 ? 14.230 -8.244 -20.795 1.00 92.12 126 THR A CA 1
ATOM 941 C C . THR A 1 126 ? 13.985 -7.447 -19.518 1.00 92.12 126 THR A C 1
ATOM 943 O O . THR A 1 126 ? 14.826 -7.442 -18.623 1.00 92.12 126 THR A O 1
ATOM 946 N N . ILE A 1 127 ? 12.827 -6.795 -19.438 1.00 91.88 127 ILE A N 1
ATOM 947 C CA . ILE A 1 127 ? 12.309 -6.158 -18.226 1.00 91.88 127 ILE A CA 1
ATOM 948 C C . ILE A 1 127 ? 11.414 -7.147 -17.476 1.00 91.88 127 ILE A C 1
ATOM 950 O O . ILE A 1 127 ? 10.662 -7.899 -18.100 1.00 91.88 127 ILE A O 1
ATOM 954 N N . TYR A 1 128 ? 11.484 -7.133 -16.148 1.00 94.94 128 TYR A N 1
ATOM 955 C CA . TYR A 1 128 ? 10.681 -7.972 -15.258 1.00 94.94 128 TYR A CA 1
ATOM 956 C C . TYR A 1 128 ? 9.799 -7.090 -14.378 1.00 94.94 128 TYR A C 1
ATOM 958 O O . TYR A 1 128 ? 10.182 -5.974 -14.035 1.00 94.94 128 TYR A O 1
ATOM 966 N N . TRP A 1 129 ? 8.629 -7.593 -14.001 1.00 96.44 129 TRP A N 1
ATOM 967 C CA . TRP A 1 129 ? 7.741 -6.940 -13.042 1.00 96.44 129 TRP A CA 1
ATOM 968 C C . TRP A 1 129 ? 6.900 -7.975 -12.291 1.00 96.44 129 TRP A C 1
ATOM 970 O O . TRP A 1 129 ? 6.824 -9.145 -12.679 1.00 96.44 129 TRP A O 1
ATOM 980 N N . ALA A 1 130 ? 6.241 -7.533 -11.225 1.00 97.81 130 ALA A N 1
ATOM 981 C CA . ALA A 1 130 ? 5.223 -8.310 -10.530 1.00 97.81 130 ALA A CA 1
ATOM 982 C C . ALA A 1 130 ? 3.910 -7.529 -10.498 1.00 97.81 130 ALA A C 1
ATOM 984 O O . ALA A 1 130 ? 3.892 -6.368 -10.099 1.00 97.81 130 ALA A O 1
ATOM 985 N N . ASP A 1 131 ? 2.822 -8.172 -10.902 1.00 97.94 131 ASP A N 1
ATOM 986 C CA . ASP A 1 131 ? 1.470 -7.637 -10.811 1.00 97.94 131 ASP A CA 1
ATOM 987 C C . ASP A 1 131 ? 0.779 -8.234 -9.575 1.00 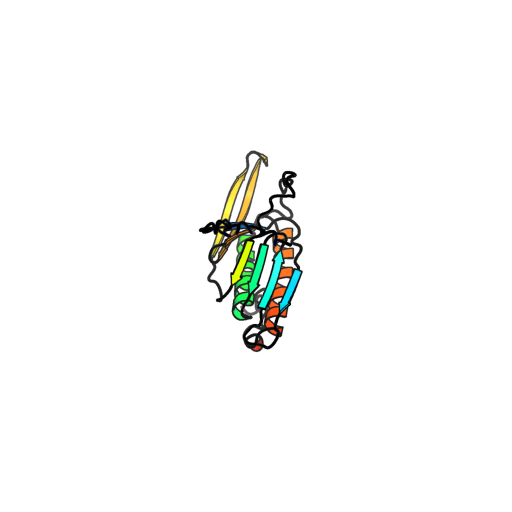97.94 131 ASP A C 1
ATOM 989 O O . ASP A 1 131 ? 0.672 -9.453 -9.441 1.00 97.94 131 ASP A O 1
ATOM 993 N N . VAL A 1 132 ? 0.321 -7.377 -8.660 1.00 97.69 132 VAL A N 1
ATOM 994 C CA . VAL A 1 132 ? -0.538 -7.747 -7.527 1.00 97.69 132 VAL A CA 1
ATOM 995 C C . VAL A 1 132 ? -1.962 -7.328 -7.868 1.00 97.69 132 VAL A C 1
ATOM 997 O O . VAL A 1 132 ? -2.302 -6.145 -7.831 1.00 97.69 132 VAL A O 1
ATOM 1000 N N . HIS A 1 133 ? -2.797 -8.295 -8.223 1.00 95.50 133 HIS A N 1
ATOM 1001 C CA . HIS A 1 133 ? -4.207 -8.076 -8.518 1.00 95.50 133 HIS A CA 1
ATOM 1002 C C . HIS A 1 133 ? -5.003 -8.061 -7.221 1.00 95.50 133 HIS A C 1
ATOM 1004 O O . HIS A 1 133 ? -4.911 -9.011 -6.446 1.00 95.50 133 HIS A O 1
ATOM 1010 N N . MET A 1 134 ? -5.783 -7.007 -6.987 1.00 91.44 134 MET A N 1
ATOM 1011 C CA . MET A 1 134 ? -6.571 -6.855 -5.771 1.00 91.44 134 MET A CA 1
ATOM 1012 C C . MET A 1 134 ? -7.800 -5.976 -6.024 1.00 91.44 134 MET A C 1
ATOM 1014 O O . MET A 1 134 ? -7.688 -4.767 -6.216 1.00 91.44 134 MET A O 1
ATOM 1018 N N . GLY A 1 135 ? -8.995 -6.573 -6.004 1.00 85.00 135 GLY A N 1
ATOM 1019 C CA . GLY A 1 135 ? -10.235 -5.845 -6.295 1.00 85.00 135 GLY A CA 1
ATOM 1020 C C . GLY A 1 135 ? -10.175 -5.119 -7.656 1.00 85.00 135 GLY A C 1
ATOM 1021 O O . GLY A 1 135 ? -9.796 -5.744 -8.647 1.00 85.00 135 GLY A O 1
ATOM 1022 N N . PRO A 1 136 ? -10.521 -3.817 -7.736 1.00 83.50 136 PRO A N 1
ATOM 1023 C CA . PRO A 1 136 ? -10.507 -3.057 -8.990 1.00 83.50 136 PRO A CA 1
ATOM 1024 C C . PRO A 1 136 ? -9.111 -2.555 -9.401 1.00 83.50 136 PRO A C 1
ATOM 1026 O O . PRO A 1 136 ? -8.983 -1.896 -10.436 1.00 83.50 136 PRO A O 1
ATOM 1029 N N . VAL A 1 137 ? -8.068 -2.817 -8.601 1.00 90.94 137 VAL A N 1
ATOM 1030 C CA . VAL A 1 137 ? -6.711 -2.313 -8.841 1.00 90.94 137 VAL A CA 1
ATOM 1031 C C . VAL A 1 137 ? -5.714 -3.449 -9.071 1.00 90.94 137 VAL A C 1
ATOM 1033 O O . VAL A 1 137 ? -5.682 -4.451 -8.360 1.00 90.94 137 VAL A O 1
ATOM 1036 N N . THR A 1 138 ? -4.861 -3.275 -10.075 1.00 94.88 138 THR A N 1
ATOM 1037 C CA . THR A 1 138 ? -3.639 -4.061 -10.253 1.00 94.88 138 THR A CA 1
ATOM 1038 C C . THR A 1 138 ? -2.445 -3.187 -9.932 1.00 94.88 138 THR A C 1
ATOM 1040 O O . THR A 1 138 ? -2.282 -2.115 -10.510 1.00 94.88 138 THR A O 1
ATOM 1043 N N . TRP A 1 139 ? -1.591 -3.652 -9.033 1.00 95.31 139 TRP A N 1
ATOM 1044 C CA . TRP A 1 139 ? -0.357 -2.967 -8.682 1.00 95.31 139 TRP A CA 1
ATOM 1045 C C . TRP A 1 139 ? 0.802 -3.586 -9.437 1.00 95.31 139 TRP A C 1
ATOM 1047 O O . TRP A 1 139 ? 1.165 -4.728 -9.170 1.00 95.31 139 TRP A O 1
ATOM 1057 N N . ARG A 1 140 ? 1.385 -2.836 -10.367 1.00 96.19 140 ARG A N 1
ATOM 1058 C CA . ARG A 1 140 ? 2.547 -3.275 -11.132 1.00 96.19 140 ARG A CA 1
ATOM 1059 C C . ARG A 1 140 ? 3.822 -2.767 -10.482 1.00 96.19 140 ARG A C 1
ATOM 1061 O O . ARG A 1 140 ? 4.133 -1.584 -10.567 1.00 96.19 140 ARG A O 1
ATOM 1068 N N . ILE A 1 141 ? 4.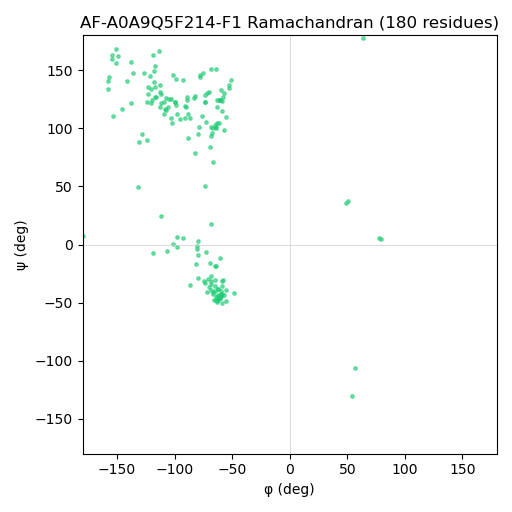566 -3.667 -9.863 1.00 96.75 141 ILE A N 1
ATOM 1069 C CA . ILE A 1 141 ? 5.842 -3.389 -9.207 1.00 96.75 141 ILE A CA 1
ATOM 1070 C C . ILE A 1 141 ? 6.960 -3.578 -10.226 1.00 96.75 141 ILE A C 1
ATOM 1072 O O . ILE A 1 141 ? 7.129 -4.684 -10.743 1.00 96.75 141 ILE A O 1
ATOM 1076 N N . ILE A 1 142 ? 7.715 -2.514 -10.510 1.00 95.06 142 ILE A N 1
ATOM 1077 C CA . ILE A 1 142 ? 8.777 -2.534 -11.532 1.00 95.06 142 ILE A CA 1
ATOM 1078 C C . ILE A 1 142 ? 10.179 -2.255 -10.987 1.00 95.06 142 ILE A C 1
ATOM 1080 O O . ILE A 1 142 ? 11.139 -2.396 -11.740 1.00 95.06 142 ILE A O 1
ATOM 1084 N N . ASP A 1 143 ? 10.315 -1.880 -9.711 1.00 94.94 143 ASP A N 1
ATOM 1085 C CA . ASP A 1 143 ? 11.619 -1.754 -9.057 1.00 94.94 143 ASP A CA 1
ATOM 1086 C C . ASP A 1 143 ? 11.609 -2.055 -7.545 1.00 94.94 143 ASP A C 1
ATOM 1088 O O . ASP A 1 143 ? 10.566 -2.085 -6.882 1.00 94.94 143 ASP A O 1
ATOM 1092 N N . HIS A 1 144 ? 12.798 -2.315 -6.992 1.00 96.50 144 HIS A N 1
ATOM 1093 C CA . HIS A 1 144 ? 12.984 -2.601 -5.567 1.00 96.50 144 HIS A CA 1
ATOM 1094 C C . HIS A 1 144 ? 12.845 -1.362 -4.670 1.00 96.50 144 HIS A C 1
ATOM 1096 O O . HIS A 1 144 ? 12.365 -1.486 -3.537 1.00 96.50 144 HIS A O 1
ATOM 1102 N N . VAL A 1 145 ? 13.242 -0.175 -5.138 1.00 96.12 145 VAL A N 1
ATOM 1103 C CA . VAL A 1 145 ? 13.112 1.081 -4.375 1.00 96.12 145 VAL A CA 1
ATOM 1104 C C . VAL A 1 145 ? 11.639 1.404 -4.098 1.00 96.12 145 VAL A C 1
ATOM 1106 O O . VAL A 1 145 ? 11.260 1.653 -2.949 1.00 96.12 145 VAL A O 1
ATOM 1109 N N . GLY A 1 146 ? 10.783 1.326 -5.111 1.00 94.81 146 GLY A N 1
ATOM 1110 C CA . GLY A 1 146 ? 9.346 1.528 -4.980 1.00 94.81 146 GLY A CA 1
ATOM 1111 C C . GLY A 1 146 ? 8.681 0.448 -4.154 1.00 94.81 146 GLY A C 1
ATOM 1112 O O . GLY A 1 146 ? 7.905 0.761 -3.254 1.00 94.81 146 GLY A O 1
ATOM 1113 N N . TYR A 1 147 ? 9.045 -0.816 -4.363 1.00 97.00 147 TYR A N 1
ATOM 1114 C CA . TYR A 1 147 ? 8.531 -1.903 -3.534 1.00 97.00 147 TYR A CA 1
ATOM 1115 C C . TYR A 1 147 ? 8.855 -1.718 -2.043 1.00 97.00 147 TYR A C 1
ATOM 1117 O O . TYR A 1 147 ? 7.974 -1.821 -1.191 1.00 97.00 147 TYR A O 1
ATOM 1125 N N . SER A 1 148 ? 10.117 -1.448 -1.705 1.00 96.88 148 SER A N 1
ATOM 1126 C CA . SER A 1 148 ? 10.571 -1.365 -0.310 1.00 96.88 148 SER A CA 1
ATOM 1127 C C . SER A 1 148 ? 10.005 -0.152 0.438 1.00 96.88 148 SER A C 1
ATOM 1129 O O . SER A 1 148 ? 9.600 -0.276 1.601 1.00 96.88 148 SER A O 1
ATOM 1131 N N . SER A 1 149 ? 9.916 1.001 -0.230 1.00 96.75 149 SER A N 1
ATOM 1132 C CA . SER A 1 149 ? 9.268 2.202 0.315 1.00 96.75 149 SER A CA 1
ATOM 1133 C C . SER A 1 149 ? 7.757 2.002 0.482 1.00 96.75 149 SER A C 1
ATOM 1135 O O . SER A 1 149 ? 7.218 2.324 1.544 1.00 96.75 149 SER A O 1
ATOM 1137 N N . LEU A 1 150 ? 7.088 1.353 -0.479 1.00 96.88 150 LEU A N 1
ATOM 1138 C CA . LEU A 1 150 ? 5.672 0.995 -0.366 1.00 96.88 150 LEU A CA 1
ATOM 1139 C C . LEU A 1 150 ? 5.402 0.024 0.789 1.00 96.88 150 LEU A C 1
ATOM 1141 O O . LEU A 1 150 ? 4.490 0.252 1.580 1.00 96.88 150 LEU A O 1
ATOM 1145 N N . ILE A 1 151 ? 6.204 -1.036 0.933 1.00 97.75 151 ILE A N 1
ATOM 1146 C CA . ILE A 1 151 ? 6.096 -1.969 2.065 1.00 97.75 151 ILE A CA 1
ATOM 1147 C C . ILE A 1 151 ? 6.241 -1.221 3.389 1.00 97.75 151 ILE A C 1
ATOM 1149 O O . ILE A 1 151 ? 5.476 -1.460 4.321 1.00 97.75 151 ILE A O 1
ATOM 1153 N N . SER A 1 152 ? 7.198 -0.299 3.484 1.00 97.25 152 SER A N 1
ATOM 1154 C CA . SER A 1 152 ? 7.401 0.500 4.695 1.00 97.25 152 SER A CA 1
ATOM 1155 C C . SER A 1 152 ? 6.177 1.366 5.013 1.00 97.25 152 SER A C 1
ATOM 1157 O O . SER A 1 152 ? 5.711 1.366 6.153 1.00 97.25 152 SER A O 1
ATOM 1159 N N . ALA A 1 153 ? 5.597 2.022 4.005 1.00 97.44 153 ALA A N 1
ATOM 1160 C CA . ALA A 1 153 ? 4.364 2.794 4.142 1.00 97.44 153 ALA A CA 1
ATOM 1161 C C . ALA A 1 153 ? 3.170 1.929 4.581 1.00 97.44 153 ALA A C 1
ATOM 1163 O O . ALA A 1 153 ? 2.456 2.282 5.521 1.00 97.44 153 ALA A O 1
ATOM 1164 N N . LEU A 1 154 ? 2.987 0.761 3.959 1.00 97.75 154 LEU A N 1
ATOM 1165 C CA . LEU A 1 154 ? 1.919 -0.181 4.297 1.00 97.75 154 LEU A CA 1
ATOM 1166 C C . LEU A 1 154 ? 2.077 -0.756 5.710 1.00 97.75 154 LEU A C 1
ATOM 1168 O O . LEU A 1 154 ? 1.082 -0.938 6.406 1.00 97.75 154 LEU A O 1
ATOM 1172 N N . ARG A 1 155 ? 3.308 -0.996 6.178 1.00 97.94 155 ARG A N 1
ATOM 1173 C CA . ARG A 1 155 ? 3.566 -1.405 7.570 1.00 97.94 155 ARG A CA 1
ATOM 1174 C C . ARG A 1 155 ? 3.186 -0.314 8.558 1.00 97.94 155 ARG A C 1
ATOM 1176 O O . ARG A 1 155 ? 2.626 -0.621 9.607 1.00 97.94 155 ARG A O 1
ATOM 1183 N N . THR A 1 156 ? 3.468 0.947 8.239 1.00 98.06 156 THR A N 1
ATOM 1184 C CA . THR A 1 156 ? 3.019 2.082 9.054 1.00 98.06 156 THR A CA 1
ATOM 1185 C C . THR A 1 156 ? 1.495 2.157 9.073 1.00 98.06 156 THR A C 1
ATOM 1187 O O . THR A 1 156 ? 0.914 2.200 10.153 1.00 98.06 156 THR A O 1
A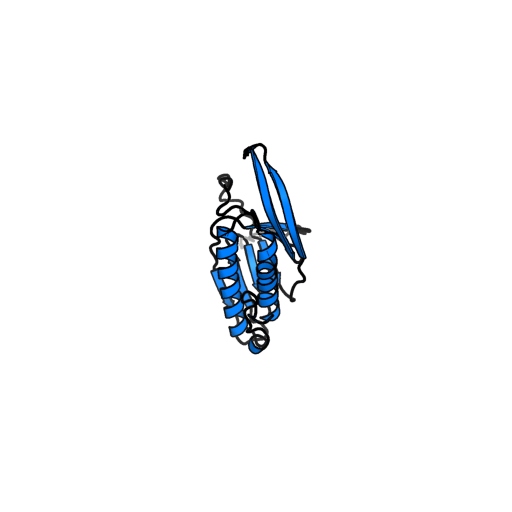TOM 1190 N N . ALA A 1 157 ? 0.837 2.062 7.914 1.00 98.06 157 ALA A N 1
ATOM 1191 C CA . ALA A 1 157 ? -0.623 2.050 7.825 1.00 98.06 157 ALA A CA 1
ATOM 1192 C C . ALA A 1 157 ? -1.252 0.887 8.612 1.00 98.06 157 ALA A C 1
ATOM 1194 O O . ALA A 1 157 ? -2.211 1.098 9.348 1.00 98.06 157 ALA A O 1
ATOM 1195 N N . HIS A 1 158 ? -0.685 -0.320 8.526 1.00 98.31 158 HIS A N 1
ATOM 1196 C CA . HIS A 1 158 ? -1.136 -1.489 9.286 1.00 98.31 158 HIS A CA 1
ATOM 1197 C C . HIS A 1 158 ? -0.972 -1.302 10.796 1.00 98.31 158 HIS A C 1
ATOM 1199 O O . HIS A 1 158 ? -1.916 -1.554 11.538 1.00 98.31 158 HIS A O 1
ATOM 1205 N N . LYS A 1 159 ? 0.173 -0.793 11.266 1.00 98.06 159 LYS A N 1
ATOM 1206 C CA . LYS A 1 159 ? 0.367 -0.468 12.690 1.00 98.06 159 LYS A CA 1
ATOM 1207 C C . LYS A 1 159 ? -0.642 0.569 13.179 1.00 98.06 159 LYS A C 1
ATOM 1209 O O . LYS A 1 159 ? -1.223 0.390 14.246 1.00 98.06 159 LYS A O 1
ATOM 1214 N N . THR A 1 160 ? -0.873 1.618 12.393 1.00 98.25 160 THR A N 1
ATOM 1215 C CA . THR A 1 160 ? -1.879 2.640 12.700 1.00 98.25 160 THR A CA 1
ATOM 1216 C C . THR A 1 160 ? -3.280 2.035 12.740 1.00 98.25 160 THR A C 1
ATOM 1218 O O . THR A 1 160 ? -4.022 2.295 13.678 1.00 98.25 160 THR A O 1
ATOM 1221 N N . ALA A 1 161 ? -3.628 1.170 11.785 1.00 97.69 161 ALA A N 1
ATOM 1222 C CA . ALA A 1 161 ? -4.899 0.451 11.755 1.00 97.69 161 ALA A CA 1
ATOM 1223 C C . ALA A 1 161 ? -5.091 -0.436 12.994 1.00 97.69 161 ALA A C 1
ATOM 1225 O O . ALA A 1 161 ? -6.134 -0.377 13.638 1.00 97.69 161 ALA A O 1
ATOM 1226 N N . VAL A 1 162 ? -4.069 -1.197 13.386 1.00 97.88 162 VAL A N 1
ATOM 1227 C CA . VAL A 1 162 ? -4.095 -2.028 14.599 1.00 97.88 162 VAL A CA 1
ATOM 1228 C C . VAL A 1 162 ? -4.352 -1.199 15.860 1.00 97.88 162 VAL A C 1
ATOM 1230 O O . VAL A 1 162 ? -5.030 -1.672 16.766 1.00 97.88 162 VAL A O 1
ATOM 1233 N N . ALA A 1 163 ? -3.834 0.028 15.928 1.00 97.06 163 ALA A N 1
ATOM 1234 C CA . ALA A 1 163 ? -4.104 0.933 17.042 1.00 97.06 163 ALA A CA 1
ATOM 1235 C C . ALA A 1 163 ? -5.470 1.637 16.935 1.00 97.06 163 ALA A C 1
ATOM 1237 O O . ALA A 1 163 ? -6.051 2.002 17.954 1.00 97.06 163 ALA A O 1
ATOM 1238 N N . ALA A 1 164 ? -5.971 1.856 15.716 1.00 96.75 164 ALA A N 1
ATOM 1239 C CA . ALA A 1 164 ? -7.153 2.671 15.461 1.00 96.75 164 ALA A CA 1
ATOM 1240 C C . ALA A 1 164 ? -8.480 1.903 15.550 1.00 96.75 164 ALA A C 1
ATOM 1242 O O . ALA A 1 164 ? -9.491 2.486 15.954 1.00 96.75 164 ALA A O 1
ATOM 1243 N N . PHE A 1 165 ? -8.487 0.630 15.139 1.00 96.75 165 PHE A N 1
ATOM 1244 C CA . PHE A 1 165 ? -9.704 -0.163 14.978 1.00 96.75 165 PHE A CA 1
ATOM 1245 C C . PHE A 1 165 ? -9.959 -1.129 16.147 1.00 96.75 165 PHE A C 1
ATOM 1247 O O . PHE A 1 165 ? -9.009 -1.728 16.660 1.00 96.75 165 PHE A O 1
ATOM 1254 N N . PRO A 1 166 ? -11.233 -1.383 16.516 1.00 94.12 166 PRO A N 1
ATOM 1255 C CA . PRO A 1 166 ? -11.584 -2.358 17.555 1.00 94.12 166 PRO A CA 1
ATOM 1256 C C . PRO A 1 166 ? -11.080 -3.787 17.286 1.00 94.12 166 PRO A C 1
ATOM 1258 O O . PRO A 1 166 ? -10.772 -4.524 18.220 1.00 94.12 166 PRO A O 1
ATOM 1261 N N . ASP A 1 167 ? -10.959 -4.189 16.015 1.00 95.56 167 ASP A N 1
ATOM 1262 C CA . ASP A 1 167 ? -10.459 -5.511 15.616 1.00 95.56 167 ASP A CA 1
ATOM 1263 C C . ASP A 1 167 ? -8.922 -5.619 15.628 1.00 95.56 167 ASP A C 1
ATOM 1265 O O . ASP A 1 167 ? -8.368 -6.703 15.421 1.00 95.56 167 ASP A O 1
ATOM 1269 N N . GLY A 1 168 ? -8.212 -4.524 15.914 1.00 95.06 168 GLY A N 1
ATOM 1270 C CA . GLY A 1 168 ? -6.759 -4.426 15.807 1.00 95.06 168 GLY A CA 1
ATOM 1271 C C . GLY A 1 168 ? -5.987 -5.480 16.598 1.00 95.06 168 GLY A C 1
ATOM 1272 O O . GLY A 1 168 ? -5.024 -6.057 16.088 1.00 95.06 168 GLY A O 1
ATOM 1273 N N . ALA A 1 169 ? -6.448 -5.828 17.803 1.00 95.25 169 ALA A N 1
ATOM 1274 C CA . ALA A 1 169 ? -5.796 -6.835 18.645 1.00 95.25 169 ALA A CA 1
ATOM 1275 C C . ALA A 1 169 ? -5.686 -8.216 17.967 1.00 95.25 169 ALA A C 1
ATOM 1277 O O . ALA A 1 169 ? -4.708 -8.936 18.207 1.00 95.25 169 ALA A O 1
ATOM 1278 N N . LYS A 1 170 ? -6.658 -8.566 17.109 1.00 96.38 170 LYS A N 1
ATOM 1279 C CA . LYS A 1 170 ? -6.702 -9.823 16.344 1.00 96.38 170 LYS A CA 1
ATOM 1280 C C . LYS A 1 170 ? -5.705 -9.831 15.181 1.00 96.38 170 LYS A C 1
ATOM 1282 O O . LYS A 1 170 ? -5.167 -10.886 14.859 1.00 96.38 170 LYS A O 1
ATOM 1287 N N . TYR A 1 171 ? -5.420 -8.669 14.596 1.00 96.31 171 TYR A N 1
ATOM 1288 C CA . TYR A 1 171 ? -4.612 -8.514 13.378 1.00 96.31 171 TYR A CA 1
ATOM 1289 C C . TYR A 1 171 ? -3.265 -7.820 13.630 1.00 96.31 171 TYR A C 1
ATOM 1291 O O . TYR A 1 171 ? -2.675 -7.226 12.732 1.00 96.31 171 TYR A O 1
ATOM 1299 N N . ARG A 1 172 ? -2.747 -7.892 14.862 1.00 95.06 172 ARG A N 1
ATOM 1300 C CA . ARG A 1 172 ? -1.490 -7.235 15.271 1.00 95.06 172 ARG A CA 1
ATOM 1301 C C . ARG A 1 172 ? -0.215 -7.831 14.664 1.00 95.06 172 ARG A C 1
ATOM 1303 O O . ARG A 1 172 ? 0.852 -7.230 14.773 1.00 95.06 172 ARG A O 1
ATOM 1310 N N . LYS A 1 173 ? -0.287 -9.039 14.098 1.00 95.19 173 LYS A N 1
ATOM 1311 C CA . LYS A 1 173 ? 0.876 -9.739 13.541 1.00 95.19 173 LYS A CA 1
ATOM 1312 C C . LYS A 1 173 ? 1.292 -9.082 12.228 1.00 95.19 173 LYS A C 1
ATOM 1314 O O . LYS A 1 173 ? 0.465 -8.899 11.346 1.00 95.19 173 LYS A O 1
ATOM 1319 N N . ASP A 1 174 ? 2.573 -8.747 12.106 1.00 92.00 174 ASP A N 1
ATOM 1320 C CA . ASP A 1 174 ? 3.145 -8.165 10.887 1.00 92.00 174 ASP A CA 1
ATOM 1321 C C . ASP A 1 174 ? 3.320 -9.266 9.820 1.00 92.00 174 ASP A C 1
ATOM 1323 O O . ASP A 1 174 ? 4.196 -10.118 9.993 1.00 92.00 174 ASP A O 1
ATOM 1327 N N . PRO A 1 175 ? 2.536 -9.268 8.723 1.00 91.12 175 PRO A N 1
ATOM 1328 C CA . PRO A 1 175 ? 2.593 -10.315 7.702 1.00 91.12 175 PRO A CA 1
ATOM 1329 C C . PRO A 1 175 ? 3.860 -10.239 6.831 1.00 91.12 175 PRO A C 1
ATOM 1331 O O . PRO A 1 175 ? 4.102 -11.133 6.027 1.00 91.12 175 PRO A O 1
ATOM 1334 N N . THR A 1 176 ? 4.692 -9.196 6.973 1.00 90.81 176 THR A N 1
ATOM 1335 C CA . THR A 1 176 ? 5.990 -9.105 6.274 1.00 90.81 176 THR A CA 1
ATOM 1336 C C . THR A 1 176 ? 7.099 -9.887 6.967 1.00 90.81 176 THR A C 1
ATOM 1338 O O . THR A 1 176 ? 8.146 -10.157 6.369 1.00 90.81 176 THR A O 1
ATOM 1341 N N . LYS A 1 177 ? 6.890 -10.249 8.235 1.00 85.31 177 LYS A N 1
ATOM 1342 C CA . LYS A 1 177 ? 7.801 -11.108 8.977 1.00 85.31 177 LYS A CA 1
ATOM 1343 C C . LYS A 1 177 ? 7.409 -12.546 8.677 1.00 85.31 177 LYS A C 1
ATOM 1345 O O . LYS A 1 177 ? 6.360 -13.008 9.111 1.00 85.31 177 LYS A O 1
ATOM 1350 N N . VAL A 1 178 ? 8.245 -13.237 7.909 1.00 59.38 178 VAL A N 1
ATOM 1351 C CA . VAL A 1 178 ? 8.147 -14.693 7.784 1.00 59.38 178 VAL A CA 1
ATOM 1352 C C . VAL A 1 178 ? 8.380 -15.254 9.186 1.00 59.38 178 VAL A C 1
ATOM 1354 O O . VAL A 1 178 ? 9.393 -14.910 9.802 1.00 59.38 178 VAL A O 1
ATOM 1357 N N . ASP A 1 179 ? 7.451 -16.051 9.720 1.00 44.66 179 ASP A N 1
ATOM 1358 C CA . ASP A 1 179 ? 7.752 -16.824 10.924 1.00 44.66 179 ASP A CA 1
ATOM 1359 C C . ASP A 1 179 ? 8.948 -17.714 10.586 1.00 44.66 179 ASP A C 1
ATOM 1361 O O . ASP A 1 179 ? 8.915 -18.458 9.605 1.00 44.66 179 ASP A O 1
ATOM 1365 N N . ALA A 1 180 ? 10.023 -17.609 11.360 1.00 34.44 180 ALA A N 1
ATOM 1366 C CA . ALA A 1 180 ? 11.193 -18.469 11.239 1.00 34.44 180 ALA A CA 1
ATOM 1367 C C . ALA A 1 180 ? 10.894 -19.883 11.777 1.00 34.44 180 ALA A C 1
ATOM 1369 O O . ALA A 1 180 ? 11.633 -20.403 12.603 1.00 34.44 180 ALA A O 1
ATOM 1370 N N . GLU A 1 181 ? 9.793 -20.486 11.331 1.00 34.62 181 GLU A N 1
ATOM 1371 C CA . GLU A 1 181 ? 9.399 -21.853 11.654 1.00 34.62 181 GLU A CA 1
ATOM 1372 C C . GLU A 1 181 ? 9.045 -22.594 10.362 1.00 34.62 181 GLU A C 1
ATOM 1374 O O . GLU A 1 181 ? 7.901 -22.626 9.900 1.00 34.62 181 GLU A O 1
ATOM 1379 N N . ARG A 1 182 ? 10.081 -23.186 9.770 1.00 33.00 182 ARG A N 1
ATOM 1380 C CA . ARG A 1 182 ? 10.007 -24.462 9.063 1.00 33.00 182 ARG A CA 1
ATOM 1381 C C . ARG A 1 182 ? 11.260 -25.265 9.355 1.00 33.00 182 ARG A C 1
ATOM 1383 O O . ARG A 1 182 ? 12.351 -24.655 9.305 1.00 33.00 182 ARG A O 1
#

Sequence (182 aa):
MDEARTTRTRADLIGHQSGIVTHTTAVVAGEQRAEVAAHYVGTEQARVTLTLGFLAMTFTSAAAAQKVLEAFAAARAALMGIDNAAPLPEPDGAQFARNVISLTWIDAPTYAIVRGNRYSDAQRRTIYWADVHMGPVTWRIIDHVGYSSLISALRTAHKTAVAAFPDGAKYRKDPTKVDAER

Foldseek 3Di:
DDDDDPPPPPPPPDPPPPDPLQAAEAEQFAAWDWDWDWPPFPDQQIWIWIDTPQEIEIENALLQLQLVLLLLLVLVVLCPPFAQHDPDDDPDPCPPDRHRHYHYPDDNWDWDKDKDWDQDPVVRGIFIWIWIDTRRYIYIYRHPNRSVNVSVSSQVSSCVRLRRHPCSVVNVDRSNDDPPDD